Protein AF-A0A3C1KKR5-F1 (afdb_monomer)

Foldseek 3Di:
DVVCQFDLCNFDFCSPLVDPLNLCVVPDDDGQGDDQLQLLQFQDKDWDADPVRDIDIGGLRSVVSVVVSVVVVCVVCVADQEDEFEDFDSPLLQSLVVLLVVCVNHVNHQGEYEYWFQLLQDDFQPLVSCVRRVRVVPDDPQLPPVVDHSRHDGSLCSNVSSCSSHVSYQAEYEYQQQAPVSQVVCVVSVRRDRRNVSSVVSQVVSCVRNVRYAYAYFAAHHTTERRHPQQQPGDAPNRRNSVVVSQRRVVHRDHHGHHPDPVSRHD

Solvent-accessible surface area (backbone atoms only — not comparable to full-atom values): 14478 Å² total; per-residue (Å²): 119,80,67,69,80,58,41,62,88,79,37,28,25,62,48,29,81,85,46,90,80,35,78,44,72,91,54,90,83,85,84,82,69,87,86,32,92,30,46,52,40,3,66,25,72,45,80,44,69,47,96,88,66,52,73,49,74,48,61,13,40,16,34,60,57,50,49,54,51,49,54,50,46,53,71,74,50,80,79,52,67,67,46,79,35,66,20,50,38,57,36,22,53,38,26,41,41,54,37,24,58,47,40,69,70,40,76,86,31,48,38,33,34,42,25,15,36,52,63,42,62,73,63,77,33,57,25,67,57,38,60,64,20,29,33,72,81,71,56,56,76,68,48,48,77,84,66,68,45,50,75,61,44,30,66,66,46,33,48,52,36,14,43,74,58,24,73,79,53,43,44,34,42,33,34,33,32,40,21,48,62,57,34,50,50,31,40,74,75,72,54,67,54,77,29,39,72,37,23,53,50,44,50,53,55,48,33,75,77,38,76,74,48,36,40,36,37,32,44,15,44,59,76,44,41,58,60,30,61,54,23,74,73,37,65,41,90,90,44,40,45,42,59,54,52,38,36,49,76,71,70,48,89,74,74,71,39,64,45,64,59,76,78,51,16,64,82

InterPro domains:
  IPR004963 Pectinacetylesterase/NOTUM [PF03283] (11-107)
  IPR029058 Alpha/Beta hydrolase fold [SSF53474] (60-186)

Organism: NCBI:txid287487

Secondary structure (DSSP, 8-state):
-TTGGG-GGG--GGG-TT-TT-TTTTS--------SSSTTT--EEEEEE-TTS-EEEEEE-HHHHHHHHHHHHHHH-SS-SEEEEEEETHHHHHHHHHHHHHHHH-TTSEEEEEEES-TT--SS--HHHHHHHTGGGG--GGGGTT---TTT--TTHHHHHHHHH-TT-EEEEEEETT-HHHHHHHHHTT----HHHHHHHHHHHHHHHSTT-EEEEESSS---STTSTHHHH-EETTEEHHHHHHHHHTT-----EE-SSHHHHT-

Radius of gyration: 18.03 Å; Cα contacts (8 Å, |Δi|>4): 502; chains: 1; bounding box: 51×38×43 Å

pLDDT: mean 94.87, std 8.3, range [37.59, 98.69]

Structure (mmCIF, N/CA/C/O backbone):
data_AF-A0A3C1KKR5-F1
#
_entry.id   AF-A0A3C1KKR5-F1
#
loop_
_atom_site.group_PDB
_atom_site.id
_atom_site.type_symbol
_atom_site.label_atom_id
_atom_site.label_alt_id
_atom_site.label_comp_id
_atom_site.label_asym_id
_atom_site.label_entity_id
_atom_site.label_seq_id
_atom_site.pdbx_PDB_ins_code
_atom_site.Cartn_x
_atom_site.Cartn_y
_atom_site.Cartn_z
_atom_site.occupancy
_atom_site.B_iso_or_equiv
_atom_site.auth_seq_id
_atom_site.auth_comp_id
_atom_site.auth_asym_id
_atom_site.auth_atom_id
_atom_site.pdbx_PDB_model_num
ATOM 1 N N . ASN A 1 1 ? 16.158 -20.669 2.302 1.00 38.19 1 ASN A N 1
ATOM 2 C CA . ASN A 1 1 ? 14.817 -21.293 2.328 1.00 38.19 1 ASN A CA 1
ATOM 3 C C . ASN A 1 1 ? 13.773 -20.299 1.855 1.00 38.19 1 ASN A C 1
ATOM 5 O O . ASN A 1 1 ? 13.294 -19.516 2.660 1.00 38.19 1 ASN A O 1
ATOM 9 N N . ALA A 1 2 ? 13.452 -20.302 0.558 1.00 37.59 2 ALA A N 1
ATOM 10 C CA . ALA A 1 2 ? 12.413 -19.438 -0.016 1.00 37.59 2 ALA A CA 1
ATOM 11 C C . ALA A 1 2 ? 10.992 -19.793 0.482 1.00 37.59 2 ALA A C 1
ATOM 13 O O . ALA A 1 2 ? 10.100 -18.956 0.428 1.00 37.59 2 ALA A O 1
ATOM 14 N N . GLU A 1 3 ? 10.803 -21.002 1.028 1.00 41.88 3 GLU A N 1
ATOM 15 C CA . GLU A 1 3 ? 9.527 -21.468 1.590 1.00 41.88 3 GLU A CA 1
ATOM 16 C C . GLU A 1 3 ? 9.148 -20.784 2.915 1.00 41.88 3 GLU A C 1
ATOM 18 O O . GLU A 1 3 ? 7.974 -20.527 3.152 1.00 41.88 3 GLU A O 1
ATOM 23 N N . ALA A 1 4 ? 10.121 -20.412 3.758 1.00 48.38 4 ALA A N 1
ATOM 24 C CA . ALA A 1 4 ? 9.833 -19.767 5.046 1.00 48.38 4 ALA A CA 1
ATOM 25 C C . ALA A 1 4 ? 9.305 -18.330 4.884 1.00 48.38 4 ALA A C 1
ATOM 27 O O . ALA A 1 4 ? 8.587 -17.827 5.740 1.00 48.38 4 ALA A O 1
ATOM 28 N N . GLY A 1 5 ? 9.654 -17.671 3.775 1.00 59.62 5 GLY A N 1
ATOM 29 C CA . GLY A 1 5 ? 9.288 -16.283 3.514 1.00 59.62 5 GLY A CA 1
ATOM 30 C C . GLY A 1 5 ? 7.867 -16.081 2.995 1.00 59.62 5 GLY A C 1
ATOM 31 O O . GLY A 1 5 ? 7.486 -14.927 2.871 1.00 59.62 5 GLY A O 1
ATOM 32 N N . ASN A 1 6 ? 7.108 -17.145 2.700 1.00 74.50 6 ASN A N 1
ATOM 33 C CA . ASN A 1 6 ? 5.794 -17.085 2.036 1.00 74.50 6 ASN A CA 1
ATOM 34 C C . ASN A 1 6 ? 4.713 -17.959 2.710 1.00 74.50 6 ASN A C 1
ATOM 36 O O . ASN A 1 6 ? 3.656 -18.179 2.122 1.00 74.50 6 ASN A O 1
ATOM 40 N N . ASP A 1 7 ? 4.964 -18.468 3.919 1.00 86.75 7 ASP A N 1
ATOM 41 C CA . ASP A 1 7 ? 3.985 -19.239 4.691 1.00 86.75 7 ASP A CA 1
ATOM 42 C C . ASP A 1 7 ? 3.489 -18.412 5.889 1.00 86.75 7 ASP A C 1
ATOM 44 O O . ASP A 1 7 ? 4.260 -18.209 6.835 1.00 86.75 7 ASP A O 1
ATOM 48 N N . PRO A 1 8 ? 2.222 -17.951 5.890 1.00 90.00 8 PRO A N 1
ATOM 49 C CA . PRO A 1 8 ? 1.707 -17.073 6.937 1.00 90.00 8 PRO A CA 1
ATOM 50 C C . PRO A 1 8 ? 1.664 -17.732 8.318 1.00 90.00 8 PRO A C 1
ATOM 52 O O . PRO A 1 8 ? 1.628 -17.034 9.325 1.00 90.00 8 PRO A O 1
ATOM 55 N N . ARG A 1 9 ? 1.738 -19.068 8.403 1.00 90.44 9 ARG A N 1
ATOM 56 C CA . ARG A 1 9 ? 1.752 -19.802 9.683 1.00 90.44 9 ARG A CA 1
ATOM 57 C C . ARG A 1 9 ? 3.024 -19.579 10.500 1.00 90.44 9 ARG A C 1
ATOM 59 O O . ARG A 1 9 ? 3.057 -19.940 11.672 1.00 90.44 9 ARG A O 1
ATOM 66 N N . HIS A 1 10 ? 4.070 -19.029 9.885 1.00 90.00 10 HIS A N 1
ATOM 67 C CA . HIS A 1 10 ? 5.326 -18.689 10.552 1.00 90.00 10 HIS A CA 1
ATOM 68 C C . HIS A 1 10 ? 5.456 -17.189 10.857 1.00 90.00 10 HIS A C 1
ATOM 70 O O . HIS A 1 10 ? 6.516 -16.758 11.310 1.00 90.00 10 HIS A O 1
ATOM 76 N N . TYR A 1 11 ? 4.425 -16.389 10.576 1.00 92.62 11 TYR A N 1
ATOM 77 C CA . TYR A 1 11 ? 4.418 -14.957 10.863 1.00 92.62 11 TYR A CA 1
ATOM 78 C C . TYR A 1 11 ? 3.813 -14.645 12.236 1.00 92.62 11 TYR A C 1
ATOM 80 O O . TYR A 1 11 ? 3.174 -15.486 12.865 1.00 92.62 11 TYR A O 1
ATOM 88 N N . ASP A 1 12 ? 4.021 -13.406 12.677 1.00 95.25 12 ASP A N 1
ATOM 89 C CA . ASP A 1 12 ? 3.415 -12.826 13.877 1.00 95.25 12 ASP A CA 1
ATOM 90 C C . ASP A 1 12 ? 2.345 -11.792 13.450 1.00 95.25 12 ASP A C 1
ATOM 92 O O . ASP A 1 12 ? 1.804 -11.859 12.339 1.00 95.25 12 ASP A O 1
ATOM 96 N N . GLY A 1 13 ? 2.023 -10.823 14.306 1.00 96.38 13 GLY A N 1
ATOM 97 C CA . GLY A 1 13 ? 1.055 -9.771 14.020 1.00 96.38 13 GLY A CA 1
ATOM 98 C C . GLY A 1 13 ? -0.322 -10.369 13.743 1.00 96.38 13 GLY A C 1
ATOM 99 O O . GLY A 1 13 ? -0.791 -11.225 14.492 1.00 96.38 13 GLY A O 1
ATOM 100 N N . ALA A 1 14 ? -0.949 -9.967 12.642 1.00 96.69 14 ALA A N 1
ATOM 101 C CA . ALA A 1 14 ? -2.256 -10.442 12.191 1.00 96.69 14 ALA A CA 1
ATOM 102 C C . ALA A 1 14 ? -2.344 -11.974 12.025 1.00 96.69 14 ALA A C 1
ATOM 104 O O . ALA A 1 14 ? -3.435 -12.542 12.109 1.00 96.69 14 ALA A O 1
ATOM 105 N N . PHE A 1 15 ? -1.207 -12.657 11.854 1.00 96.38 15 PHE A N 1
ATOM 106 C CA . PHE A 1 15 ? -1.142 -14.113 11.707 1.00 96.38 15 PHE A CA 1
ATOM 107 C C . PHE A 1 15 ? -0.869 -14.860 13.025 1.00 96.38 15 PHE A C 1
ATOM 109 O O . PHE A 1 15 ? -0.946 -16.089 13.061 1.00 96.38 15 PHE A O 1
ATOM 116 N N . ALA A 1 16 ? -0.610 -14.150 14.131 1.00 96.31 16 ALA A N 1
ATOM 117 C CA . ALA A 1 16 ? -0.457 -14.746 15.457 1.00 96.31 16 ALA A CA 1
ATOM 118 C C . ALA A 1 16 ? -1.826 -15.136 16.042 1.00 96.31 16 ALA A C 1
ATOM 120 O O . ALA A 1 16 ? -2.422 -14.407 16.836 1.00 96.31 16 ALA A O 1
ATOM 121 N N . LEU A 1 17 ? -2.352 -16.296 15.637 1.00 95.00 17 LEU A N 1
ATOM 122 C CA . LEU A 1 17 ? -3.697 -16.767 16.019 1.00 95.00 17 LEU A CA 1
ATOM 123 C C . LEU A 1 17 ? -3.833 -17.182 17.497 1.00 95.00 17 LEU A C 1
ATOM 125 O O . LEU A 1 17 ? -4.923 -17.506 17.957 1.00 95.00 17 LEU A O 1
ATOM 129 N N . ASN A 1 18 ? -2.731 -17.205 18.246 1.00 95.62 18 ASN A N 1
ATOM 130 C CA . ASN A 1 18 ? -2.701 -17.483 19.682 1.00 95.62 18 ASN A CA 1
ATOM 131 C C . ASN A 1 18 ? -2.530 -16.216 20.540 1.00 95.62 18 ASN A C 1
ATOM 133 O O . ASN A 1 18 ? -2.517 -16.325 21.767 1.00 95.62 18 ASN A O 1
ATOM 137 N N . ASN A 1 19 ? -2.378 -15.039 19.925 1.00 97.44 19 ASN A N 1
ATOM 138 C CA . ASN A 1 19 ? -2.256 -13.778 20.643 1.00 97.44 19 ASN A CA 1
ATOM 139 C C . ASN A 1 19 ? -3.649 -13.142 20.822 1.00 97.44 19 ASN A C 1
ATOM 141 O O . ASN A 1 19 ? -4.248 -12.747 19.822 1.00 97.44 19 ASN A O 1
ATOM 145 N N . PRO A 1 20 ? -4.166 -12.991 22.058 1.00 97.44 20 PRO A N 1
ATOM 146 C CA . PRO A 1 20 ? -5.494 -12.420 22.298 1.00 97.44 20 PRO A CA 1
ATOM 147 C C . PRO A 1 20 ? -5.619 -10.939 21.902 1.00 97.44 20 PRO A C 1
ATOM 149 O O . PRO A 1 20 ? -6.735 -10.442 21.790 1.00 97.44 20 PRO A O 1
ATOM 152 N N . GLU A 1 21 ? -4.509 -10.221 21.694 1.00 97.81 21 GLU A N 1
ATOM 153 C CA . GLU A 1 21 ? -4.545 -8.840 21.197 1.00 97.81 21 GLU A CA 1
ATOM 154 C C . GLU A 1 21 ? -4.732 -8.749 19.675 1.00 97.81 21 GLU A C 1
ATOM 156 O O . GLU A 1 21 ? -5.018 -7.659 19.172 1.00 97.81 21 GLU A O 1
ATOM 161 N N . ASN A 1 22 ? -4.586 -9.859 18.940 1.00 98.19 22 ASN A N 1
ATOM 162 C CA . ASN A 1 22 ? -4.730 -9.893 17.488 1.00 98.19 22 ASN A CA 1
ATOM 163 C C . ASN A 1 22 ? -6.146 -9.441 17.078 1.00 98.19 22 ASN A C 1
ATOM 165 O O . ASN A 1 22 ? -7.123 -10.110 17.415 1.00 98.19 22 ASN A O 1
ATOM 169 N N . PRO A 1 23 ? -6.298 -8.329 16.334 1.00 97.75 23 PRO A N 1
ATOM 170 C CA . PRO A 1 23 ? -7.619 -7.829 15.968 1.00 97.75 23 PRO A CA 1
ATOM 171 C C . PRO A 1 23 ? -8.300 -8.685 14.880 1.00 97.75 23 PRO A C 1
ATOM 173 O O . PRO A 1 23 ? -9.478 -8.487 14.600 1.00 97.75 23 PRO A O 1
ATOM 176 N N . PHE A 1 24 ? -7.593 -9.664 14.301 1.00 97.56 24 PHE A N 1
ATOM 177 C CA . PHE A 1 24 ? -8.071 -10.521 13.214 1.00 97.56 24 PHE A CA 1
ATOM 178 C C . PHE A 1 24 ? -8.470 -11.944 13.646 1.00 97.56 24 PHE A C 1
ATOM 180 O O . PHE A 1 24 ? -8.670 -12.793 12.779 1.00 97.56 24 PHE A O 1
ATOM 187 N N . LEU A 1 25 ? -8.577 -12.244 14.950 1.00 96.88 25 LEU A N 1
ATOM 188 C CA . LEU A 1 25 ? -8.855 -13.615 15.428 1.00 96.88 25 LEU A CA 1
ATOM 189 C C . LEU A 1 25 ? -10.158 -14.205 14.880 1.00 96.88 25 LEU A C 1
ATOM 191 O O . LEU A 1 25 ? -10.198 -15.390 14.559 1.00 96.88 25 LEU A O 1
ATOM 195 N N . ASP A 1 26 ? -11.188 -13.372 14.735 1.00 95.50 26 ASP A N 1
ATOM 196 C CA . ASP A 1 26 ? -12.504 -13.787 14.239 1.00 95.50 26 ASP A CA 1
ATOM 197 C C . ASP A 1 26 ? -12.662 -13.594 12.717 1.00 95.50 26 ASP A C 1
ATOM 199 O O . ASP A 1 26 ? -13.744 -13.794 12.163 1.00 95.50 26 ASP A O 1
ATOM 203 N N . TRP A 1 27 ? -11.589 -13.213 12.014 1.00 96.81 27 TRP A N 1
ATOM 204 C CA . TRP A 1 27 ? -11.604 -12.976 10.572 1.00 96.81 27 TRP A CA 1
ATOM 205 C C . TRP A 1 27 ? -11.157 -14.209 9.787 1.00 96.81 27 TRP A C 1
ATOM 207 O O . TRP A 1 27 ? -10.216 -14.914 10.151 1.00 96.81 27 TRP A O 1
ATOM 217 N N . SER A 1 28 ? -11.778 -14.422 8.626 1.00 96.62 28 SER A N 1
ATOM 218 C CA . SER A 1 28 ? -11.223 -15.320 7.609 1.00 96.62 28 SER A CA 1
ATOM 219 C C . SER A 1 28 ? -10.073 -14.629 6.877 1.00 96.62 28 SER A C 1
ATOM 221 O O . SER A 1 28 ? -10.219 -13.493 6.434 1.00 96.62 28 SER A O 1
ATOM 223 N N . GLN A 1 29 ? -8.937 -15.314 6.724 1.00 95.50 29 GLN A N 1
ATOM 224 C CA . GLN A 1 29 ? -7.728 -14.737 6.130 1.00 95.50 29 GLN A CA 1
ATOM 225 C C . GLN A 1 29 ? -7.363 -15.447 4.821 1.00 95.50 29 GLN A C 1
ATOM 227 O O . GLN A 1 29 ? -7.199 -16.667 4.788 1.00 95.50 29 GLN A O 1
ATOM 232 N N . ILE A 1 30 ? -7.195 -14.672 3.748 1.00 95.75 30 ILE A N 1
ATOM 233 C CA . ILE A 1 30 ? -6.614 -15.126 2.479 1.00 95.75 30 ILE A CA 1
ATOM 234 C C . ILE A 1 30 ? -5.261 -14.437 2.329 1.00 95.75 30 ILE A C 1
ATOM 236 O O . ILE A 1 30 ? -5.182 -13.212 2.301 1.00 95.75 30 ILE A O 1
ATOM 240 N N . PHE A 1 31 ? -4.196 -15.229 2.230 1.00 94.69 31 PHE A N 1
ATOM 241 C CA . PHE A 1 31 ? -2.836 -14.728 2.060 1.00 94.69 31 PHE A CA 1
ATOM 242 C C . PHE A 1 31 ? -2.344 -14.993 0.637 1.00 94.69 31 PHE A C 1
ATOM 244 O O . PHE A 1 31 ? -2.356 -16.134 0.175 1.00 94.69 31 PHE A O 1
ATOM 251 N N . VAL A 1 32 ? -1.878 -13.945 -0.045 1.00 94.56 32 VAL A N 1
ATOM 252 C CA . VAL A 1 32 ? -1.303 -14.041 -1.393 1.00 94.56 32 VAL A CA 1
ATOM 253 C C . VAL A 1 32 ? 0.211 -13.904 -1.294 1.00 94.56 32 VAL A C 1
ATOM 255 O O . VAL A 1 32 ? 0.736 -12.816 -1.072 1.00 94.56 32 VAL A O 1
ATOM 258 N N . SER A 1 33 ? 0.926 -15.017 -1.463 1.00 91.94 33 SER A N 1
ATOM 259 C CA . SER A 1 33 ? 2.392 -15.027 -1.462 1.00 91.94 33 SER A CA 1
ATOM 260 C C . SER A 1 33 ? 2.970 -14.212 -2.619 1.00 91.94 33 SER A C 1
ATOM 262 O O . SER A 1 33 ? 2.404 -14.200 -3.717 1.00 91.94 33 SER A O 1
ATOM 264 N N . TYR A 1 34 ? 4.146 -13.619 -2.415 1.00 92.38 34 TYR A N 1
ATOM 265 C CA . TYR A 1 34 ? 4.819 -12.821 -3.436 1.00 92.38 34 TYR A CA 1
ATOM 266 C C . TYR A 1 34 ? 6.086 -13.514 -3.941 1.00 92.38 34 TYR A C 1
ATOM 268 O O . TYR A 1 34 ? 7.037 -13.758 -3.198 1.00 92.38 34 TYR A O 1
ATOM 276 N N . CYS A 1 35 ? 6.096 -13.847 -5.230 1.00 91.00 35 CYS A N 1
ATOM 277 C CA . CYS A 1 35 ? 7.206 -14.551 -5.880 1.00 91.00 35 CYS A CA 1
ATOM 278 C C . CYS A 1 35 ? 7.531 -14.027 -7.287 1.00 91.00 35 CYS A C 1
ATOM 280 O O . CYS A 1 35 ? 8.386 -14.585 -7.970 1.00 91.00 35 CYS A O 1
ATOM 282 N N . THR A 1 36 ? 6.854 -12.964 -7.723 1.00 95.00 36 THR A N 1
ATOM 283 C CA . THR A 1 36 ? 6.842 -12.511 -9.120 1.00 95.00 36 THR A CA 1
ATOM 284 C C . THR A 1 36 ? 7.678 -11.259 -9.363 1.00 95.00 36 THR A C 1
ATOM 286 O O . THR A 1 36 ? 7.968 -10.947 -10.511 1.00 95.00 36 THR A O 1
ATOM 289 N N . GLY A 1 37 ? 8.116 -10.548 -8.317 1.00 94.75 37 GLY A N 1
ATOM 290 C CA . GLY A 1 37 ? 9.027 -9.402 -8.457 1.00 94.75 37 GLY A CA 1
ATOM 291 C C . GLY A 1 37 ? 8.444 -8.213 -9.235 1.00 94.75 37 GLY A C 1
ATOM 292 O O . GLY A 1 37 ? 9.201 -7.461 -9.835 1.00 94.75 37 GLY A O 1
ATOM 293 N N . ASP A 1 38 ? 7.118 -8.088 -9.274 1.00 96.94 38 ASP A N 1
ATOM 294 C CA . ASP A 1 38 ? 6.337 -7.152 -10.093 1.00 96.94 38 ASP A CA 1
ATOM 295 C C . ASP A 1 38 ? 5.198 -6.460 -9.323 1.00 96.94 38 ASP A C 1
ATOM 297 O O . ASP A 1 38 ? 4.169 -6.096 -9.897 1.00 96.94 38 ASP A O 1
ATOM 301 N N . VAL A 1 39 ? 5.352 -6.371 -8.000 1.00 96.56 39 VAL A N 1
ATOM 302 C CA . VAL A 1 39 ? 4.413 -5.769 -7.043 1.00 96.56 39 VAL A CA 1
ATOM 303 C C . VAL A 1 39 ? 2.977 -6.289 -7.179 1.00 96.56 39 VAL A C 1
ATOM 305 O O . VAL A 1 39 ? 2.027 -5.564 -6.913 1.00 96.56 39 VAL A O 1
ATOM 308 N N . HIS A 1 40 ? 2.810 -7.557 -7.574 1.00 97.31 40 HIS A N 1
ATOM 309 C CA . HIS A 1 40 ? 1.521 -8.219 -7.816 1.00 97.31 40 HIS A CA 1
ATOM 310 C C . HIS A 1 40 ? 0.736 -7.715 -9.039 1.00 97.31 40 HIS A C 1
ATOM 312 O O . HIS A 1 40 ? -0.406 -8.126 -9.229 1.00 97.31 40 HIS A O 1
ATOM 318 N N . MET A 1 41 ? 1.318 -6.866 -9.890 1.00 96.75 41 MET A N 1
ATOM 319 C CA . MET A 1 41 ? 0.615 -6.265 -11.035 1.00 96.75 41 MET A CA 1
ATOM 320 C C . MET A 1 41 ? 1.148 -6.715 -12.396 1.00 96.75 41 MET A C 1
ATOM 322 O O . MET A 1 41 ? 0.577 -6.365 -13.426 1.00 96.75 41 MET A O 1
ATOM 326 N N . GLY A 1 42 ? 2.247 -7.469 -12.428 1.00 97.69 42 GLY A N 1
ATOM 327 C CA . GLY A 1 42 ? 2.874 -7.865 -13.683 1.00 97.69 42 GLY A CA 1
ATOM 328 C C . GLY A 1 42 ? 2.061 -8.875 -14.490 1.00 97.69 42 GLY A C 1
ATOM 329 O O . GLY A 1 42 ? 1.327 -9.713 -13.951 1.00 97.69 42 GLY A O 1
ATOM 330 N N . THR A 1 43 ? 2.243 -8.799 -15.808 1.00 97.88 43 THR A N 1
ATOM 331 C CA . THR A 1 43 ? 1.720 -9.747 -16.808 1.00 97.88 43 THR A CA 1
ATOM 332 C C . THR A 1 43 ? 2.807 -10.305 -17.731 1.00 97.88 43 THR A C 1
ATOM 334 O O . THR A 1 43 ? 2.534 -11.125 -18.611 1.00 97.88 43 THR A O 1
ATOM 337 N N . ALA A 1 44 ? 4.043 -9.842 -17.561 1.00 97.50 44 ALA A N 1
ATOM 338 C CA . ALA A 1 44 ? 5.150 -10.118 -18.451 1.00 97.50 44 ALA A CA 1
ATOM 339 C C . ALA A 1 44 ? 5.963 -11.360 -18.062 1.00 97.50 44 ALA A C 1
ATOM 341 O O . ALA A 1 44 ? 5.996 -11.828 -16.930 1.00 97.50 44 ALA A O 1
ATOM 342 N N . GLU A 1 45 ? 6.736 -11.844 -19.023 1.00 97.06 45 GLU A N 1
ATOM 343 C CA . GLU A 1 45 ? 7.841 -12.763 -18.787 1.00 97.06 45 GLU A CA 1
ATOM 344 C C . GLU A 1 45 ? 9.117 -12.103 -19.315 1.00 97.06 45 GLU A C 1
ATOM 346 O O . GLU A 1 45 ? 9.094 -11.452 -20.372 1.00 97.06 45 GLU A O 1
ATOM 351 N N . ARG A 1 46 ? 10.206 -12.171 -18.543 1.00 96.62 46 ARG A N 1
ATOM 352 C CA . ARG A 1 46 ? 11.463 -11.481 -18.863 1.00 96.62 46 ARG A CA 1
ATOM 353 C C . ARG A 1 46 ? 12.658 -12.389 -18.619 1.00 96.62 46 ARG A C 1
ATOM 355 O O . ARG A 1 4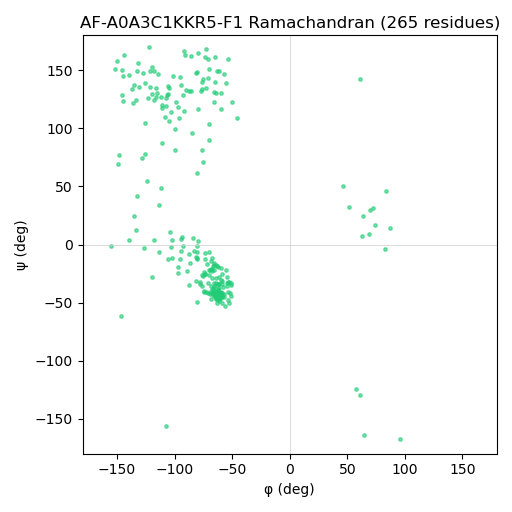6 ? 12.752 -13.032 -17.576 1.00 96.62 46 ARG A O 1
ATOM 362 N N . GLU A 1 47 ? 13.566 -12.415 -19.589 1.00 97.12 47 GLU A N 1
ATOM 363 C CA . GLU A 1 47 ? 14.862 -13.080 -19.478 1.00 97.12 47 GLU A CA 1
ATOM 364 C C . GLU A 1 47 ? 15.882 -12.109 -18.873 1.00 97.12 47 GLU A C 1
ATOM 366 O O . GLU A 1 47 ? 16.015 -10.965 -19.305 1.00 97.12 47 GLU A O 1
ATOM 371 N N . TYR A 1 48 ? 16.610 -12.589 -17.875 1.00 94.88 48 TYR A N 1
ATOM 372 C CA . TYR A 1 48 ? 17.663 -11.891 -17.160 1.00 94.88 48 TYR A CA 1
ATOM 373 C C . TYR A 1 48 ? 18.978 -12.627 -17.356 1.00 94.88 48 TYR A C 1
ATOM 375 O O . TYR A 1 48 ? 19.012 -13.850 -17.492 1.00 94.88 48 TYR A O 1
ATOM 383 N N . THR A 1 49 ? 20.075 -11.878 -17.338 1.00 96.88 49 THR A N 1
ATOM 384 C CA . THR A 1 49 ? 21.428 -12.433 -17.413 1.00 96.88 49 THR A CA 1
ATOM 385 C C . THR A 1 49 ? 22.119 -12.213 -16.072 1.00 96.88 49 THR A C 1
ATOM 387 O O . THR A 1 49 ? 22.129 -11.095 -15.560 1.00 96.88 49 THR A O 1
ATOM 390 N N . ARG A 1 50 ? 22.654 -13.283 -15.480 1.00 94.69 50 ARG A N 1
ATOM 391 C CA . ARG A 1 50 ? 23.481 -13.224 -14.268 1.00 94.69 50 ARG A CA 1
ATOM 392 C C . ARG A 1 50 ? 24.861 -12.650 -14.590 1.00 94.69 50 ARG A C 1
ATOM 394 O O . ARG A 1 50 ? 25.260 -12.586 -15.749 1.00 94.69 50 ARG A O 1
ATOM 401 N N . GLU A 1 51 ? 25.623 -12.309 -13.556 1.00 95.19 51 GLU A N 1
ATOM 402 C CA . GLU A 1 51 ? 27.005 -11.827 -13.708 1.00 95.19 51 GLU A CA 1
ATOM 403 C C . GLU A 1 51 ? 27.922 -12.833 -14.426 1.00 95.19 51 GLU A C 1
ATOM 405 O O . GLU A 1 51 ? 28.815 -12.432 -15.166 1.00 95.19 51 GLU A O 1
ATOM 410 N N . ASP A 1 52 ? 27.672 -14.137 -14.271 1.00 96.06 52 ASP A N 1
ATOM 411 C CA . ASP A 1 52 ? 28.414 -15.210 -14.949 1.00 96.06 52 ASP A CA 1
ATOM 412 C C . ASP A 1 52 ? 27.980 -15.447 -16.413 1.00 96.06 52 ASP A C 1
ATOM 414 O O . ASP A 1 52 ? 28.479 -16.359 -17.075 1.00 96.06 52 ASP A O 1
ATOM 418 N N . GLY A 1 53 ? 27.049 -14.637 -16.930 1.00 96.50 53 GLY A N 1
ATOM 419 C CA . GLY A 1 53 ? 26.520 -14.725 -18.291 1.00 96.50 53 GLY A CA 1
ATOM 420 C C . GLY A 1 53 ? 25.408 -15.758 -18.484 1.00 96.50 53 GLY A C 1
ATOM 421 O O . GLY A 1 53 ? 24.835 -15.835 -19.576 1.00 96.50 53 GLY A O 1
ATOM 422 N N . THR A 1 54 ? 25.061 -16.543 -17.459 1.00 97.56 54 THR A N 1
ATOM 423 C CA . THR A 1 54 ? 23.937 -17.482 -17.550 1.00 97.56 54 THR A CA 1
ATOM 424 C C . THR A 1 54 ? 22.607 -16.739 -17.572 1.00 97.56 54 THR A C 1
ATOM 426 O O . THR A 1 54 ? 22.421 -15.718 -16.904 1.00 97.56 54 THR A O 1
ATOM 429 N N . ARG A 1 55 ? 21.660 -17.254 -18.359 1.00 97.81 55 ARG A N 1
ATOM 430 C CA . ARG A 1 55 ? 20.334 -16.654 -18.502 1.00 97.81 55 ARG A CA 1
ATOM 431 C C . ARG A 1 55 ? 19.299 -17.391 -17.675 1.00 97.81 55 ARG A C 1
ATOM 433 O O . ARG A 1 55 ? 19.360 -18.610 -17.528 1.00 97.81 55 ARG A O 1
ATOM 440 N N . PHE A 1 56 ? 18.348 -16.646 -17.138 1.00 96.38 56 PHE A N 1
ATOM 441 C CA . PHE A 1 56 ? 17.201 -17.186 -16.426 1.00 96.38 56 PHE A CA 1
ATOM 442 C C . PHE A 1 56 ? 15.977 -16.317 -16.681 1.00 96.38 56 PHE A C 1
ATOM 444 O O . PHE A 1 56 ? 16.089 -15.111 -16.875 1.00 96.38 56 PHE A O 1
ATOM 451 N N . THR A 1 57 ? 14.803 -16.927 -16.651 1.00 96.69 57 THR A N 1
ATOM 452 C CA . THR A 1 57 ? 13.544 -16.226 -16.890 1.00 96.69 57 THR A CA 1
ATOM 453 C C . THR A 1 57 ? 12.805 -16.025 -15.579 1.00 96.69 57 THR A C 1
ATOM 455 O O . THR A 1 57 ? 12.689 -16.960 -14.785 1.00 96.69 57 THR A O 1
ATOM 458 N N . ILE A 1 58 ? 12.281 -14.820 -15.359 1.00 95.75 58 ILE A N 1
ATOM 459 C CA . ILE A 1 58 ? 11.310 -14.548 -14.297 1.00 95.75 58 ILE A CA 1
ATOM 460 C C . ILE A 1 58 ? 9.939 -14.347 -14.943 1.00 95.75 58 ILE A C 1
ATOM 462 O O . ILE A 1 58 ? 9.773 -13.546 -15.868 1.00 95.75 58 ILE A O 1
ATOM 466 N N . ALA A 1 59 ? 8.951 -15.075 -14.428 1.00 97.12 59 ALA A N 1
ATOM 467 C CA . ALA A 1 59 ? 7.548 -14.875 -14.751 1.00 97.12 59 ALA A CA 1
ATOM 468 C C . ALA A 1 59 ? 6.971 -13.775 -13.844 1.00 97.12 59 ALA A C 1
ATOM 470 O O . ALA A 1 59 ? 6.546 -14.043 -12.720 1.00 97.12 59 ALA A O 1
ATOM 471 N N . HIS A 1 60 ? 6.945 -12.540 -14.343 1.00 97.62 60 HIS A N 1
ATOM 472 C CA . HIS A 1 60 ? 6.244 -11.413 -13.724 1.00 97.62 60 HIS A CA 1
ATOM 473 C C . HIS A 1 60 ? 4.736 -11.564 -13.961 1.00 97.62 60 HIS A C 1
ATOM 475 O O . HIS A 1 60 ? 4.151 -10.883 -14.798 1.00 97.62 60 HIS A O 1
ATOM 481 N N . ARG A 1 61 ? 4.120 -12.536 -13.279 1.00 96.69 61 ARG A N 1
ATOM 482 C CA . ARG A 1 61 ? 2.696 -12.892 -13.414 1.00 96.69 61 ARG A CA 1
ATOM 483 C C . ARG A 1 61 ? 1.895 -12.595 -12.149 1.00 96.69 61 ARG A C 1
ATOM 485 O O . ARG A 1 61 ? 0.958 -13.321 -11.814 1.00 96.69 61 ARG A O 1
ATOM 492 N N . GLY A 1 62 ? 2.268 -11.535 -11.440 1.00 97.38 62 GLY A N 1
ATOM 493 C CA . GLY A 1 62 ? 1.616 -11.095 -10.216 1.00 97.38 62 GLY A CA 1
ATOM 494 C C . GLY A 1 62 ? 0.115 -10.901 -10.397 1.00 97.38 62 GLY A C 1
ATOM 495 O O . GLY A 1 62 ? -0.654 -11.364 -9.559 1.00 97.38 62 GLY A O 1
ATOM 496 N N . TRP A 1 63 ? -0.312 -10.335 -11.532 1.00 97.19 63 TRP A N 1
ATOM 497 C CA . TRP A 1 63 ? -1.732 -10.128 -11.809 1.00 97.19 63 TRP A CA 1
ATOM 498 C C . TRP A 1 63 ? -2.516 -11.440 -11.880 1.00 97.19 63 TRP A C 1
ATOM 500 O O . TRP A 1 63 ? -3.611 -11.536 -11.331 1.00 97.19 63 TRP A O 1
ATOM 510 N N . ALA A 1 64 ? -1.955 -12.470 -12.521 1.00 96.69 64 ALA A N 1
ATOM 511 C CA . ALA A 1 64 ? -2.598 -13.779 -12.618 1.00 96.69 64 ALA A CA 1
ATOM 512 C C . ALA A 1 64 ? -2.715 -14.446 -11.238 1.00 96.69 64 ALA A C 1
ATOM 514 O O . ALA A 1 64 ? -3.771 -14.981 -10.904 1.00 96.69 64 ALA A O 1
ATOM 515 N N . ASN A 1 65 ? -1.665 -14.354 -10.414 1.00 96.50 65 ASN A N 1
ATOM 516 C CA . ASN A 1 65 ? -1.675 -14.887 -9.049 1.00 96.50 65 ASN A CA 1
ATOM 517 C C . ASN A 1 65 ? -2.728 -14.184 -8.177 1.00 96.50 65 ASN A C 1
ATOM 519 O O . ASN A 1 65 ? -3.508 -14.847 -7.494 1.00 96.50 65 ASN A O 1
ATOM 523 N N . SER A 1 66 ? -2.782 -12.851 -8.227 1.00 96.75 66 SER A N 1
ATOM 524 C CA . SER A 1 66 ? -3.773 -12.067 -7.484 1.00 96.75 66 SER A CA 1
ATOM 525 C C . SER A 1 66 ? -5.193 -12.310 -7.992 1.00 96.75 66 SER A C 1
ATOM 527 O O . SER A 1 66 ? -6.108 -12.435 -7.186 1.00 96.75 66 SER A O 1
ATOM 529 N N . SER A 1 67 ? -5.386 -12.450 -9.306 1.00 96.38 67 SER A N 1
ATOM 530 C CA . SER A 1 67 ? -6.699 -12.757 -9.893 1.00 96.38 67 SER A CA 1
ATOM 531 C C . SER A 1 67 ? -7.225 -14.115 -9.425 1.00 96.38 67 SER A C 1
ATOM 533 O O . SER A 1 67 ? -8.380 -14.206 -9.029 1.00 96.38 67 SER A O 1
ATOM 535 N N . ALA A 1 68 ? -6.375 -15.145 -9.362 1.00 97.31 68 ALA A N 1
ATOM 536 C CA . ALA A 1 68 ? -6.768 -16.449 -8.825 1.00 97.31 68 ALA A CA 1
ATOM 537 C C . ALA A 1 68 ? -7.178 -16.373 -7.340 1.00 97.31 68 ALA A C 1
ATOM 539 O O . ALA A 1 68 ? -8.138 -17.018 -6.919 1.00 97.31 68 ALA A O 1
ATOM 540 N N . ALA A 1 69 ? -6.487 -15.553 -6.540 1.00 97.38 69 ALA A N 1
ATOM 541 C CA . ALA A 1 69 ? -6.869 -15.316 -5.149 1.00 97.38 69 ALA A CA 1
ATOM 542 C C . ALA A 1 69 ? -8.205 -14.561 -5.029 1.00 97.38 69 ALA A C 1
ATOM 544 O O . ALA A 1 69 ? -9.011 -14.887 -4.158 1.00 97.38 69 ALA A O 1
ATOM 545 N N . LEU A 1 70 ? -8.466 -13.594 -5.916 1.00 98.00 70 LEU A N 1
ATOM 546 C CA . LEU A 1 70 ? -9.755 -12.903 -5.994 1.00 98.00 70 LEU A CA 1
ATOM 547 C C . LEU A 1 70 ? -10.886 -13.854 -6.401 1.00 98.00 70 LEU A C 1
ATOM 549 O O . LEU A 1 70 ? -11.941 -13.834 -5.781 1.00 98.00 70 LEU A O 1
ATOM 553 N N . GLU A 1 71 ? -10.669 -14.733 -7.379 1.00 98.12 71 GLU A N 1
ATOM 554 C CA . GLU A 1 71 ? -11.647 -15.762 -7.761 1.00 98.12 71 GLU A CA 1
ATOM 555 C C . GLU A 1 71 ? -11.977 -16.696 -6.585 1.00 98.12 71 GLU A C 1
ATOM 557 O O . GLU A 1 71 ? -13.145 -17.016 -6.337 1.00 98.12 71 GLU A O 1
ATOM 562 N N . TYR A 1 72 ? -10.964 -17.092 -5.809 1.00 98.25 72 TYR A N 1
ATOM 563 C CA . TYR A 1 72 ? -11.169 -17.866 -4.587 1.00 98.25 72 TYR A CA 1
ATOM 564 C C . TYR A 1 72 ? -11.950 -17.079 -3.523 1.00 98.25 72 TYR A C 1
ATOM 566 O O . TYR A 1 72 ? -12.889 -17.619 -2.938 1.00 98.25 72 TYR A O 1
ATOM 574 N N . LEU A 1 73 ? -11.613 -15.803 -3.299 1.00 98.38 73 LEU A N 1
ATOM 575 C CA . LEU A 1 73 ? -12.349 -14.909 -2.397 1.00 98.38 73 LEU A CA 1
ATOM 576 C C . LEU A 1 73 ? -13.829 -14.819 -2.797 1.00 98.38 73 LEU A C 1
ATOM 578 O O . LEU A 1 73 ? -14.695 -15.071 -1.963 1.00 98.38 73 LEU A O 1
ATOM 582 N N . PHE A 1 74 ? -14.108 -14.505 -4.064 1.00 98.38 74 PHE A N 1
ATOM 583 C CA . PHE A 1 74 ? -15.458 -14.295 -4.599 1.00 98.38 74 PHE A CA 1
ATOM 584 C C . PHE A 1 74 ? -16.319 -15.558 -4.568 1.00 98.38 74 PHE A C 1
ATOM 586 O O . PHE A 1 74 ? -17.518 -15.493 -4.308 1.00 98.38 74 PHE A O 1
ATOM 593 N N . SER A 1 75 ? -15.715 -16.725 -4.788 1.00 98.06 75 SER A N 1
ATOM 594 C CA . SER A 1 75 ? -16.431 -18.003 -4.700 1.00 98.06 75 SER A CA 1
ATOM 595 C C . SER A 1 75 ? -16.653 -18.478 -3.262 1.00 98.06 75 SER A C 1
ATOM 597 O O . SER A 1 75 ? -17.682 -19.090 -2.978 1.00 98.06 75 SER A O 1
ATOM 599 N N . SER A 1 76 ? -15.717 -18.197 -2.352 1.00 98.19 76 SER A N 1
ATOM 600 C CA . SER A 1 76 ? -15.785 -18.663 -0.960 1.00 98.19 76 SER A CA 1
ATOM 601 C C . SER A 1 76 ? -16.678 -17.788 -0.081 1.00 98.19 76 SER A C 1
ATOM 603 O O . SER A 1 76 ? -17.305 -18.294 0.849 1.00 98.19 76 SER A O 1
ATOM 605 N N . PHE A 1 77 ? -16.752 -16.488 -0.372 1.00 98.00 77 PHE A N 1
ATOM 606 C CA . PHE A 1 77 ? -17.466 -15.501 0.439 1.00 98.00 77 PHE A CA 1
ATOM 607 C C . PHE A 1 77 ? -18.425 -14.687 -0.436 1.00 98.00 77 PHE A C 1
ATOM 609 O O . PHE A 1 77 ? -18.155 -13.533 -0.709 1.00 98.00 77 PHE A O 1
ATOM 616 N N . PRO A 1 78 ? -19.564 -15.233 -0.885 1.00 96.69 78 PRO A N 1
ATOM 617 C CA . PRO A 1 78 ? -20.398 -14.576 -1.898 1.00 96.69 78 PRO A CA 1
ATOM 618 C C . PRO A 1 78 ? -21.050 -13.253 -1.453 1.00 96.69 78 PRO A C 1
ATOM 620 O O . PRO A 1 78 ? -21.447 -12.459 -2.301 1.00 96.69 78 PRO A O 1
ATOM 623 N N . ALA A 1 79 ? -21.198 -13.020 -0.146 1.00 97.44 79 ALA A N 1
ATOM 624 C CA . ALA A 1 79 ? -21.808 -11.809 0.409 1.00 97.44 79 ALA A CA 1
ATOM 625 C C . ALA A 1 79 ? -21.196 -11.465 1.783 1.00 97.44 79 ALA A C 1
ATOM 627 O O . ALA A 1 79 ? -21.847 -11.662 2.810 1.00 97.44 79 ALA A O 1
ATOM 628 N N . PRO A 1 80 ? -19.924 -11.031 1.836 1.00 97.81 80 PRO A N 1
ATOM 629 C CA . PRO A 1 80 ? -19.298 -10.616 3.080 1.00 97.81 80 PRO A CA 1
ATOM 630 C C . PRO A 1 80 ? -19.820 -9.232 3.479 1.00 97.81 80 PRO A C 1
ATOM 632 O O . PRO A 1 80 ? -20.008 -8.368 2.628 1.00 97.81 80 PRO A O 1
ATOM 635 N N . GLU A 1 81 ? -20.020 -8.996 4.774 1.00 97.19 81 GLU A N 1
ATOM 636 C CA . GLU A 1 81 ? -20.395 -7.662 5.271 1.00 97.19 81 GLU A CA 1
ATOM 637 C C . GLU A 1 81 ? -19.187 -6.714 5.297 1.00 97.19 81 GLU A C 1
ATOM 639 O O . GLU A 1 81 ? -19.306 -5.529 4.985 1.00 97.19 81 GLU A O 1
ATOM 644 N N . HIS A 1 82 ? -18.004 -7.251 5.610 1.00 97.56 82 HIS A N 1
ATOM 645 C CA . HIS A 1 82 ? -16.760 -6.500 5.736 1.00 97.56 82 HIS A CA 1
ATOM 646 C C . HIS A 1 82 ? -15.615 -7.225 5.030 1.00 97.56 82 HIS A C 1
ATOM 648 O O . HIS A 1 82 ? -15.449 -8.438 5.177 1.00 97.56 82 HIS A O 1
ATOM 654 N N . VAL A 1 83 ? -14.787 -6.477 4.300 1.00 98.50 83 VAL A N 1
ATOM 655 C CA . VAL A 1 83 ? -13.544 -6.989 3.713 1.00 98.50 83 VAL A CA 1
ATOM 656 C C . VAL A 1 83 ? -12.415 -6.008 3.995 1.00 98.50 83 VAL A C 1
ATOM 658 O O . VAL A 1 83 ? -12.485 -4.835 3.627 1.00 98.50 83 VAL A O 1
ATOM 661 N N . VAL A 1 84 ? -11.350 -6.508 4.619 1.00 98.50 84 VAL A N 1
ATOM 662 C CA . VAL A 1 84 ? -10.101 -5.766 4.793 1.00 98.50 84 VAL A CA 1
ATOM 663 C C . VAL A 1 84 ? -9.119 -6.216 3.722 1.00 98.50 84 VAL A C 1
ATOM 665 O O . VAL A 1 84 ? -8.782 -7.395 3.628 1.00 98.50 84 VAL A O 1
ATOM 668 N N . VAL A 1 85 ? -8.645 -5.269 2.921 1.00 98.69 85 VAL A N 1
ATOM 669 C CA . VAL A 1 85 ? -7.632 -5.503 1.892 1.00 98.69 85 VAL A CA 1
ATOM 670 C C . VAL A 1 85 ? -6.335 -4.881 2.358 1.00 98.69 85 VAL A C 1
ATOM 672 O O . VAL A 1 85 ? -6.265 -3.673 2.587 1.00 98.69 85 VAL A O 1
ATOM 675 N N . SER A 1 86 ? -5.304 -5.710 2.504 1.00 98.00 86 SER A N 1
ATOM 676 C CA . SER A 1 86 ? -4.031 -5.251 3.032 1.00 98.00 86 SER A CA 1
ATOM 677 C C . SER A 1 86 ? -2.825 -5.698 2.225 1.00 98.00 86 SER A C 1
ATOM 679 O O . SER A 1 86 ? -2.821 -6.770 1.623 1.00 98.00 86 SER A O 1
ATOM 681 N N . GLY A 1 87 ? -1.786 -4.864 2.236 1.00 97.50 87 GLY A N 1
ATOM 682 C CA . GLY A 1 87 ? -0.479 -5.183 1.691 1.00 97.50 87 GLY A CA 1
ATOM 683 C C . GLY A 1 87 ? 0.644 -4.563 2.516 1.00 97.50 87 GLY A C 1
ATOM 684 O O . GLY A 1 87 ? 0.516 -3.464 3.051 1.00 97.50 87 GLY A O 1
ATOM 685 N N . GLY A 1 88 ? 1.762 -5.275 2.609 1.00 97.38 88 GLY A N 1
ATOM 686 C CA . GLY A 1 88 ? 3.011 -4.753 3.156 1.00 97.38 88 GLY A CA 1
ATOM 687 C C . GLY A 1 88 ? 4.078 -4.682 2.069 1.00 97.38 88 GLY A C 1
ATOM 688 O O . GLY A 1 88 ? 4.114 -5.558 1.200 1.00 97.38 88 GLY A O 1
ATOM 689 N N . SER A 1 89 ? 4.970 -3.692 2.128 1.00 97.12 89 SER A N 1
ATOM 690 C CA . SER A 1 89 ? 6.105 -3.577 1.201 1.00 97.12 89 SER A CA 1
ATOM 691 C C . SER A 1 89 ? 5.633 -3.507 -0.263 1.00 97.12 89 SER A C 1
ATOM 693 O O . SER A 1 89 ? 4.762 -2.714 -0.602 1.00 97.12 89 SER A O 1
ATOM 695 N N . ALA A 1 90 ? 6.113 -4.390 -1.140 1.00 96.50 90 ALA A N 1
ATOM 696 C CA . ALA A 1 90 ? 5.630 -4.519 -2.516 1.00 96.50 90 ALA A CA 1
ATOM 697 C C . ALA A 1 90 ? 4.095 -4.652 -2.637 1.00 96.50 90 ALA A C 1
ATOM 699 O O . ALA A 1 90 ? 3.513 -4.126 -3.582 1.00 96.50 90 ALA A O 1
ATOM 700 N N . GLY A 1 91 ? 3.427 -5.321 -1.689 1.00 97.50 91 GLY A N 1
ATOM 701 C CA . GLY A 1 91 ? 1.964 -5.426 -1.679 1.00 97.50 91 GLY A CA 1
ATOM 702 C C . GLY A 1 91 ? 1.266 -4.125 -1.274 1.00 97.50 91 GLY A C 1
ATOM 703 O O . GLY A 1 91 ? 0.125 -3.890 -1.667 1.00 97.50 91 GLY A O 1
ATOM 704 N N . ALA A 1 92 ? 1.937 -3.252 -0.515 1.00 98.19 92 ALA A N 1
ATOM 705 C CA . ALA A 1 92 ? 1.391 -1.953 -0.132 1.00 98.19 92 ALA A CA 1
ATOM 706 C C . ALA A 1 92 ? 1.172 -1.048 -1.357 1.00 98.19 92 ALA A C 1
ATOM 708 O O . ALA A 1 92 ? 0.176 -0.335 -1.400 1.00 98.19 92 ALA A O 1
ATOM 709 N N . LEU A 1 93 ? 2.016 -1.164 -2.390 1.00 97.88 93 LEU A N 1
ATOM 710 C CA . LEU A 1 93 ? 1.859 -0.435 -3.654 1.00 97.88 93 LEU A CA 1
ATOM 711 C C . LEU A 1 93 ? 0.580 -0.816 -4.415 1.00 97.88 93 LEU A C 1
ATOM 713 O O . LEU A 1 93 ? -0.137 0.058 -4.888 1.00 97.88 93 LEU A O 1
ATOM 717 N N . SER A 1 94 ? 0.281 -2.110 -4.548 1.00 96.81 94 SER A N 1
ATOM 718 C CA . SER A 1 94 ? -0.818 -2.588 -5.403 1.00 96.81 94 SER A CA 1
ATOM 719 C C . SER A 1 94 ? -2.130 -2.856 -4.669 1.00 96.81 94 SER A C 1
ATOM 721 O O . SER A 1 94 ? -3.191 -2.870 -5.294 1.00 96.81 94 SER A O 1
ATOM 723 N N . SER A 1 95 ? -2.095 -3.030 -3.346 1.00 98.12 95 SER A N 1
ATOM 724 C CA . SER A 1 95 ? -3.298 -3.245 -2.531 1.00 98.12 95 SER A CA 1
ATOM 725 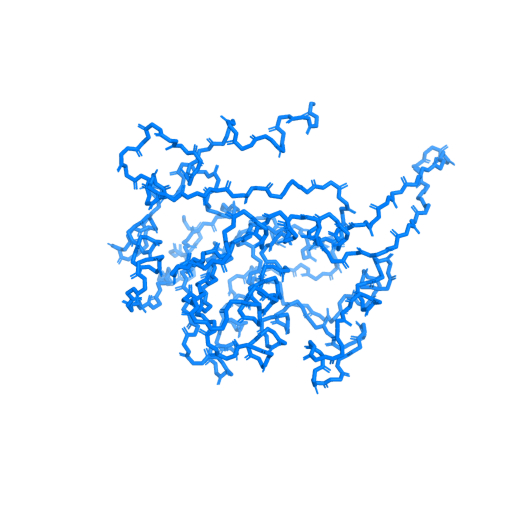C C . SER A 1 95 ? -4.398 -2.179 -2.677 1.00 98.12 95 SER A C 1
ATOM 727 O O . SER A 1 95 ? -5.558 -2.594 -2.621 1.00 98.12 95 SER A O 1
ATOM 729 N N . PRO A 1 96 ? -4.132 -0.872 -2.921 1.00 97.75 96 PRO A N 1
ATOM 730 C CA . PRO A 1 96 ? -5.200 0.089 -3.200 1.00 97.75 96 PRO A CA 1
ATOM 731 C C . PRO A 1 96 ? -6.014 -0.311 -4.433 1.00 97.75 96 PRO A C 1
ATOM 733 O O . PRO A 1 96 ? -7.244 -0.321 -4.387 1.00 97.75 96 PRO A O 1
ATOM 736 N N . LEU A 1 97 ? -5.338 -0.729 -5.511 1.00 96.88 97 LEU A N 1
ATOM 737 C CA . LEU A 1 97 ? -6.014 -1.241 -6.698 1.00 96.88 97 LEU A CA 1
ATOM 738 C C . LEU A 1 97 ? -6.790 -2.511 -6.339 1.00 96.88 97 LEU A C 1
ATOM 740 O O . LEU A 1 97 ? -7.986 -2.591 -6.563 1.00 96.88 97 LEU A O 1
ATOM 744 N N . PHE A 1 98 ? -6.199 -3.506 -5.683 1.00 97.88 98 PHE A N 1
ATOM 745 C CA . PHE A 1 98 ? -6.982 -4.705 -5.342 1.00 97.88 98 PHE A CA 1
ATOM 746 C C . PHE A 1 98 ? -8.202 -4.413 -4.446 1.00 97.88 98 PHE A C 1
ATOM 748 O O . PHE A 1 98 ? -9.239 -5.055 -4.621 1.00 97.88 98 PHE A O 1
ATOM 755 N N . ALA A 1 99 ? -8.145 -3.392 -3.586 1.00 98.25 99 ALA A N 1
ATOM 756 C CA . ALA A 1 99 ? -9.300 -2.926 -2.822 1.00 98.25 99 ALA A CA 1
ATOM 757 C C . ALA A 1 99 ? -10.420 -2.380 -3.718 1.00 98.25 99 ALA A C 1
ATOM 759 O O . ALA A 1 99 ? -11.584 -2.724 -3.517 1.00 98.25 99 ALA A O 1
ATOM 760 N N . ALA A 1 100 ? -10.086 -1.605 -4.750 1.00 97.06 100 ALA A N 1
ATOM 761 C CA . ALA A 1 100 ? -11.065 -1.117 -5.715 1.00 97.06 100 ALA A CA 1
ATOM 762 C C . ALA A 1 100 ? -11.691 -2.249 -6.560 1.00 97.06 100 ALA A C 1
ATOM 764 O O . ALA A 1 100 ? -12.895 -2.223 -6.814 1.00 97.06 100 ALA A O 1
ATOM 765 N N . LEU A 1 101 ? -10.930 -3.289 -6.931 1.00 96.75 101 LEU A N 1
ATOM 766 C CA . LEU A 1 101 ? -11.468 -4.477 -7.623 1.00 96.75 101 LEU A CA 1
ATOM 767 C C . LEU A 1 101 ? -12.509 -5.186 -6.752 1.00 96.75 101 LEU A C 1
ATOM 769 O O . LEU A 1 101 ? -13.595 -5.524 -7.224 1.00 96.75 101 LEU A O 1
ATOM 773 N N . ILE A 1 102 ? -12.174 -5.384 -5.477 1.00 98.25 102 ILE A N 1
ATOM 774 C CA . ILE A 1 102 ? -13.043 -6.040 -4.500 1.00 98.25 102 ILE A CA 1
ATOM 775 C C . ILE A 1 102 ? -14.296 -5.194 -4.245 1.00 98.25 102 ILE A C 1
ATOM 777 O O . ILE A 1 102 ? -15.394 -5.741 -4.268 1.00 98.25 102 ILE A O 1
ATOM 781 N N . ALA A 1 103 ? -14.168 -3.874 -4.094 1.00 97.50 103 ALA A N 1
ATOM 782 C CA . ALA A 1 103 ? -15.304 -2.970 -3.895 1.00 97.50 103 ALA A CA 1
ATOM 783 C C . ALA A 1 103 ? -16.281 -2.948 -5.072 1.00 97.50 103 ALA A C 1
ATOM 785 O O . ALA A 1 103 ? -17.490 -2.829 -4.887 1.00 97.50 103 ALA A O 1
ATOM 786 N N . ARG A 1 104 ? -15.778 -3.094 -6.300 1.00 94.88 104 ARG A N 1
ATOM 787 C CA . ARG A 1 104 ? -16.640 -3.192 -7.484 1.00 94.88 104 ARG A CA 1
ATOM 788 C C . ARG A 1 104 ? -17.347 -4.540 -7.596 1.00 94.88 104 ARG A C 1
ATOM 790 O O . ARG A 1 104 ? -18.392 -4.602 -8.237 1.00 94.88 104 ARG A O 1
ATOM 797 N N . HIS A 1 105 ? -16.782 -5.598 -7.016 1.00 96.75 105 HIS A N 1
ATOM 798 C CA . HIS A 1 105 ? -17.422 -6.909 -6.956 1.00 96.75 105 HIS A CA 1
ATOM 799 C C . HIS A 1 105 ? -18.464 -6.976 -5.827 1.00 96.75 105 HIS A C 1
ATOM 801 O O . HIS A 1 105 ? -19.606 -7.355 -6.074 1.00 96.75 105 HIS A O 1
ATOM 807 N N . TYR A 1 106 ? -18.096 -6.558 -4.613 1.00 97.81 106 TYR A N 1
ATOM 808 C CA . TYR A 1 106 ? -18.977 -6.513 -3.446 1.00 97.81 106 TYR A CA 1
ATOM 809 C C . TYR A 1 106 ? -19.512 -5.098 -3.208 1.00 97.81 106 TYR A C 1
ATOM 811 O O . TYR A 1 106 ? -19.012 -4.360 -2.363 1.00 97.81 106 TYR A O 1
ATOM 819 N N . ASN A 1 107 ? -20.552 -4.726 -3.946 1.00 93.75 107 ASN A N 1
ATOM 820 C CA . ASN A 1 107 ? -21.146 -3.386 -3.878 1.00 93.75 107 ASN A CA 1
ATOM 821 C C . ASN A 1 107 ? -21.858 -3.057 -2.547 1.00 93.75 107 ASN A C 1
ATOM 823 O O . ASN A 1 107 ? -21.990 -1.880 -2.228 1.00 93.75 107 ASN A O 1
ATOM 827 N N . GLU A 1 108 ? -22.289 -4.066 -1.784 1.00 95.81 108 GLU A N 1
ATOM 828 C CA . GLU A 1 108 ? -22.925 -3.895 -0.466 1.00 95.81 108 GLU A CA 1
ATOM 829 C C . GLU A 1 108 ? -21.938 -4.032 0.711 1.00 95.81 108 GLU A C 1
ATOM 831 O O . GLU A 1 108 ? -22.288 -3.721 1.849 1.00 95.81 108 GLU A O 1
ATOM 836 N N . ALA A 1 109 ? -20.717 -4.523 0.467 1.00 97.56 109 ALA A N 1
ATOM 837 C CA . ALA A 1 109 ? -19.745 -4.762 1.530 1.00 97.56 109 ALA A CA 1
ATOM 838 C C . ALA A 1 109 ? -19.010 -3.477 1.921 1.00 97.56 109 ALA A C 1
ATOM 840 O O . ALA A 1 109 ? -18.690 -2.628 1.085 1.00 97.56 109 ALA A O 1
ATOM 841 N N . GLN A 1 110 ? -18.641 -3.373 3.194 1.00 97.38 110 GLN A N 1
ATOM 842 C CA . GLN A 1 110 ? -17.711 -2.346 3.645 1.00 97.38 110 GLN A CA 1
ATOM 843 C C . GLN A 1 110 ? -16.278 -2.765 3.320 1.00 97.38 110 GLN A C 1
ATOM 845 O O . GLN A 1 110 ? -15.773 -3.755 3.854 1.00 97.38 110 GLN A O 1
ATOM 850 N N . ILE A 1 111 ? -15.617 -1.992 2.457 1.00 98.38 111 ILE A N 1
ATOM 851 C CA . ILE A 1 111 ? -14.236 -2.252 2.051 1.00 98.38 111 ILE A CA 1
ATOM 852 C C . ILE A 1 111 ? -13.288 -1.290 2.761 1.00 98.38 111 ILE A C 1
ATOM 854 O O . ILE A 1 111 ? -13.281 -0.082 2.503 1.00 98.38 111 ILE A O 1
ATOM 858 N N . THR A 1 112 ? -12.444 -1.853 3.622 1.00 98.50 112 THR A N 1
ATOM 859 C CA . THR A 1 112 ? -11.365 -1.134 4.301 1.00 98.50 112 THR A CA 1
ATOM 860 C C . THR A 1 112 ? -10.035 -1.532 3.679 1.00 98.50 112 THR A C 1
ATOM 862 O O . THR A 1 112 ? -9.718 -2.712 3.550 1.00 98.50 112 THR A O 1
ATOM 865 N N . HIS A 1 113 ? -9.229 -0.547 3.307 1.00 98.62 113 HIS A N 1
ATOM 866 C CA . HIS A 1 113 ? -7.867 -0.743 2.831 1.00 98.62 113 HIS A CA 1
ATOM 867 C C . HIS A 1 113 ? -6.862 -0.319 3.907 1.00 98.62 113 HIS A C 1
ATOM 869 O O . HIS A 1 113 ? -7.041 0.724 4.534 1.00 98.62 113 HIS A O 1
ATOM 875 N N . PHE A 1 114 ? -5.815 -1.123 4.111 1.00 98.38 114 PHE A N 1
ATOM 876 C CA . PHE A 1 114 ? -4.653 -0.795 4.945 1.00 98.38 114 PHE A CA 1
ATOM 877 C C . PHE A 1 114 ? -3.368 -1.217 4.231 1.00 98.38 114 PHE A C 1
ATOM 879 O O . PHE A 1 114 ? -3.170 -2.405 3.968 1.00 98.38 114 PHE A O 1
ATOM 886 N N . ALA A 1 115 ? -2.447 -0.291 3.986 1.00 97.12 115 ALA A N 1
ATOM 887 C CA . ALA A 1 115 ? -1.141 -0.616 3.417 1.00 97.12 115 ALA A CA 1
ATOM 888 C C . ALA A 1 115 ? 0.013 -0.099 4.273 1.00 97.12 115 ALA A C 1
ATOM 890 O O . ALA A 1 115 ? -0.048 1.014 4.783 1.00 97.12 115 ALA A O 1
ATOM 891 N N . GLY A 1 116 ? 1.063 -0.913 4.414 1.00 97.81 116 GLY A N 1
ATOM 892 C CA . GLY A 1 116 ? 2.221 -0.614 5.256 1.00 97.81 116 GLY A CA 1
ATOM 893 C C . GLY A 1 116 ? 3.558 -0.628 4.510 1.00 97.81 116 GLY A C 1
ATOM 894 O O . GLY A 1 116 ? 3.912 -1.664 3.942 1.00 97.81 116 GLY A O 1
ATOM 895 N N . GLY A 1 117 ? 4.346 0.448 4.592 1.00 97.69 117 GLY A N 1
ATOM 896 C CA . GLY A 1 117 ? 5.738 0.469 4.112 1.00 97.69 117 GLY A CA 1
ATOM 897 C C . GLY A 1 117 ? 5.898 0.737 2.611 1.00 97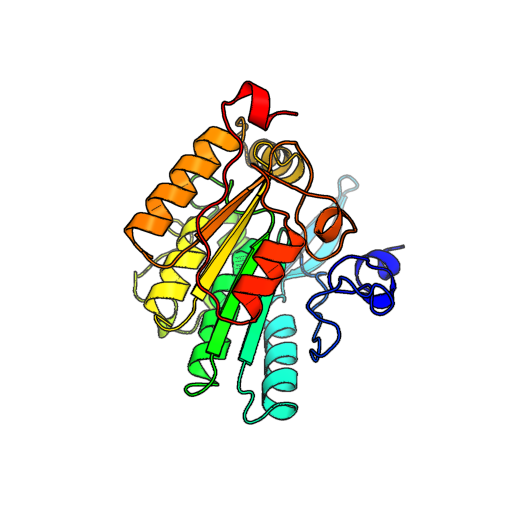.69 117 GLY A C 1
ATOM 898 O O . GLY A 1 117 ? 6.619 -0.003 1.938 1.00 97.69 117 GLY A O 1
ATOM 899 N N . ALA A 1 118 ? 5.181 1.730 2.079 1.00 98.00 118 ALA A N 1
ATOM 900 C CA . ALA A 1 118 ? 5.301 2.163 0.676 1.00 98.00 118 ALA A CA 1
ATOM 901 C C . ALA A 1 118 ? 4.877 3.624 0.419 1.00 98.00 118 ALA A C 1
ATOM 903 O O . ALA A 1 118 ? 4.939 4.094 -0.718 1.00 98.00 118 ALA A O 1
ATOM 904 N N . GLY A 1 119 ? 4.420 4.350 1.440 1.00 97.56 119 GLY A N 1
ATOM 905 C CA . GLY A 1 119 ? 3.985 5.739 1.328 1.00 97.56 119 GLY A CA 1
ATOM 906 C C . GLY A 1 119 ? 5.125 6.716 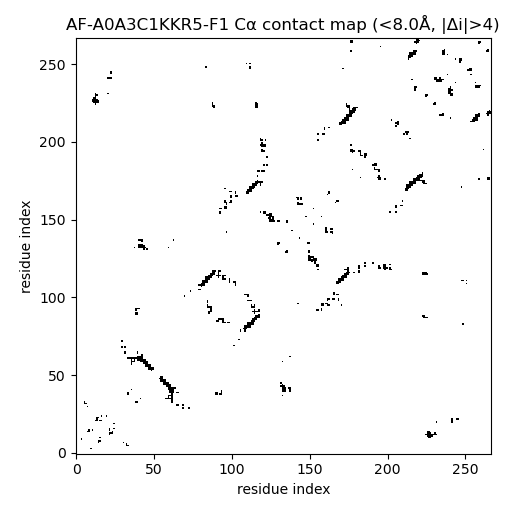1.057 1.00 97.56 119 GLY A C 1
ATOM 907 O O . GLY A 1 119 ? 4.887 7.797 0.520 1.00 97.56 119 GLY A O 1
ATOM 908 N N . GLY A 1 120 ? 6.363 6.340 1.384 1.00 97.44 120 GLY A N 1
ATOM 909 C CA . GLY A 1 120 ? 7.536 7.200 1.263 1.00 97.44 120 GLY A CA 1
ATOM 910 C C . GLY A 1 120 ? 8.159 7.248 -0.134 1.00 97.44 120 GLY A C 1
ATOM 911 O O . GLY A 1 120 ? 9.070 8.041 -0.370 1.00 97.44 120 GLY A O 1
ATOM 912 N N . TYR A 1 121 ? 7.679 6.451 -1.094 1.00 97.94 121 TYR A N 1
ATOM 913 C CA . TYR A 1 121 ? 8.197 6.466 -2.464 1.00 97.94 121 TYR A CA 1
ATOM 914 C C . TYR A 1 121 ? 7.824 7.757 -3.209 1.00 97.94 121 TYR A C 1
ATOM 916 O O . TYR A 1 121 ? 6.801 7.842 -3.890 1.00 97.94 121 TYR A O 1
ATOM 924 N N . ARG A 1 122 ? 8.686 8.774 -3.105 1.00 97.00 122 ARG A N 1
ATOM 925 C CA . ARG A 1 122 ? 8.574 10.053 -3.820 1.00 97.00 122 ARG A CA 1
ATOM 926 C C . ARG A 1 122 ? 9.679 10.187 -4.869 1.00 97.00 122 ARG A C 1
ATOM 928 O O . ARG A 1 122 ? 10.748 10.734 -4.618 1.00 97.00 122 ARG A O 1
ATOM 935 N N . LEU A 1 123 ? 9.397 9.672 -6.060 1.00 96.94 123 LEU A N 1
ATOM 936 C CA . LEU A 1 123 ? 10.274 9.672 -7.230 1.00 96.94 123 LEU A CA 1
ATOM 937 C C . LEU A 1 123 ? 9.436 9.863 -8.510 1.00 96.94 123 LEU A C 1
ATOM 939 O O . LEU A 1 123 ? 8.221 9.652 -8.465 1.00 96.94 123 LEU A O 1
ATOM 943 N N . PRO A 1 124 ? 10.043 10.241 -9.651 1.00 97.69 124 PRO A N 1
ATOM 944 C CA . PRO A 1 124 ? 9.362 10.215 -10.944 1.00 97.69 124 PRO A CA 1
ATOM 945 C C . PRO A 1 124 ? 8.759 8.840 -11.258 1.00 97.69 124 PRO A C 1
ATOM 947 O O . PRO A 1 124 ? 9.198 7.825 -10.714 1.00 97.69 124 PRO A O 1
ATOM 950 N N . ALA A 1 125 ? 7.785 8.804 -12.171 1.00 97.62 125 ALA A N 1
ATOM 951 C CA . ALA A 1 125 ? 7.166 7.562 -12.620 1.00 97.62 125 ALA A CA 1
ATOM 952 C C . ALA A 1 125 ? 8.241 6.532 -13.030 1.00 97.62 125 ALA A C 1
ATOM 954 O O . ALA A 1 125 ? 9.070 6.824 -13.901 1.00 97.62 125 ALA A O 1
ATOM 955 N N . PRO A 1 126 ? 8.268 5.328 -12.423 1.00 96.56 126 PRO A N 1
ATOM 956 C CA . PRO A 1 126 ? 9.274 4.316 -12.723 1.00 96.56 126 PRO A CA 1
ATOM 957 C C . PRO A 1 126 ? 8.911 3.560 -14.013 1.00 96.56 126 PRO A C 1
ATOM 959 O O . PRO A 1 126 ? 8.719 2.343 -14.014 1.00 96.56 126 PRO A O 1
ATOM 962 N N . ALA A 1 127 ? 8.832 4.289 -15.130 1.00 97.44 127 ALA A N 1
ATOM 963 C CA . ALA A 1 127 ? 8.330 3.814 -16.419 1.00 97.44 127 ALA A CA 1
ATOM 964 C C . ALA A 1 127 ? 8.986 2.512 -16.884 1.00 97.44 127 ALA A C 1
ATOM 966 O O . ALA A 1 127 ? 8.302 1.591 -17.334 1.00 97.44 127 ALA A O 1
ATOM 967 N N . ALA A 1 128 ? 10.306 2.407 -16.708 1.00 96.25 128 ALA A N 1
ATOM 968 C CA . ALA A 1 128 ? 11.059 1.209 -17.052 1.00 96.25 128 ALA A CA 1
ATOM 969 C C . ALA A 1 128 ? 10.553 -0.029 -16.294 1.00 96.25 128 ALA A C 1
ATOM 971 O O . ALA A 1 128 ? 10.391 -1.080 -16.908 1.00 96.25 128 ALA A O 1
ATOM 972 N N . LEU A 1 129 ? 10.231 0.091 -14.999 1.00 96.12 129 LEU A N 1
ATOM 973 C CA . LEU A 1 129 ? 9.682 -1.016 -14.210 1.00 96.12 129 LEU A CA 1
ATOM 974 C C . LEU A 1 129 ? 8.273 -1.379 -14.677 1.00 96.12 129 LEU A C 1
ATOM 976 O O . LEU A 1 129 ? 7.994 -2.548 -14.941 1.00 96.12 129 LEU A O 1
ATOM 980 N N . TRP A 1 130 ? 7.402 -0.383 -14.862 1.00 96.69 130 TRP A N 1
ATOM 981 C CA . TRP A 1 130 ? 6.039 -0.606 -15.350 1.00 96.69 130 TRP A CA 1
ATOM 982 C C . TRP A 1 130 ? 6.004 -1.320 -16.704 1.00 96.69 130 TRP A C 1
ATOM 984 O O . TRP A 1 130 ? 5.231 -2.265 -16.887 1.00 96.69 130 TRP A O 1
ATOM 994 N N . GLN A 1 131 ? 6.877 -0.928 -17.633 1.00 97.06 131 GLN A N 1
ATOM 995 C CA . GLN A 1 131 ? 7.027 -1.569 -18.943 1.00 97.06 131 GLN A CA 1
ATOM 996 C C . GLN A 1 131 ? 7.666 -2.960 -18.834 1.00 97.06 131 GLN A C 1
ATOM 998 O O . GLN A 1 131 ? 7.232 -3.917 -19.487 1.00 97.06 131 GLN A O 1
ATOM 1003 N N . GLN A 1 132 ? 8.687 -3.103 -17.988 1.00 96.25 132 GLN A N 1
ATOM 1004 C CA . GLN A 1 132 ? 9.374 -4.370 -17.775 1.00 96.25 132 GLN A CA 1
ATOM 1005 C C . GLN A 1 132 ? 8.434 -5.429 -17.199 1.00 96.25 132 GLN A C 1
ATOM 1007 O O . GLN A 1 132 ? 8.472 -6.570 -17.653 1.00 96.25 132 GLN A O 1
ATOM 1012 N N . TRP A 1 133 ? 7.546 -5.051 -16.284 1.00 97.56 133 TRP A N 1
ATOM 1013 C CA . TRP A 1 133 ? 6.569 -5.952 -15.673 1.00 97.56 133 TRP A CA 1
ATOM 1014 C C . TRP A 1 133 ? 5.269 -6.086 -16.475 1.00 97.56 133 TRP A C 1
ATOM 1016 O O . TRP A 1 133 ? 4.517 -7.035 -16.262 1.00 97.56 133 TRP A O 1
ATOM 1026 N N . GLY A 1 134 ? 5.003 -5.183 -17.424 1.00 97.19 134 GLY A N 1
ATOM 1027 C CA . GLY A 1 134 ? 3.781 -5.206 -18.234 1.00 97.19 134 GLY A CA 1
ATOM 1028 C C . GLY A 1 134 ? 2.523 -4.804 -17.455 1.00 97.19 134 GLY A C 1
ATOM 1029 O O . GLY A 1 134 ? 1.443 -5.310 -17.751 1.00 97.19 134 GLY A O 1
ATOM 1030 N N . VAL A 1 135 ? 2.658 -3.922 -16.458 1.00 95.38 135 VAL A N 1
ATOM 1031 C CA . VAL A 1 135 ? 1.596 -3.570 -15.490 1.00 95.38 135 VAL A CA 1
ATOM 1032 C C . VAL A 1 135 ? 0.292 -3.132 -16.164 1.00 95.38 135 VAL A C 1
ATOM 1034 O O . VAL A 1 135 ? -0.779 -3.649 -15.862 1.00 95.38 135 VAL A O 1
ATOM 1037 N N . PHE A 1 136 ? 0.380 -2.232 -17.141 1.00 93.81 136 PHE A N 1
ATOM 1038 C CA . PHE A 1 136 ? -0.796 -1.638 -17.781 1.00 93.81 136 PHE A CA 1
ATOM 1039 C C . PHE A 1 136 ? -1.608 -2.624 -18.627 1.00 93.81 136 PHE A C 1
ATOM 1041 O O . PHE A 1 136 ? -2.784 -2.381 -18.871 1.00 93.81 136 PHE A O 1
ATOM 1048 N N . ALA A 1 137 ? -1.017 -3.739 -19.070 1.00 92.38 137 ALA A N 1
ATOM 1049 C CA . ALA A 1 137 ? -1.692 -4.677 -19.970 1.00 92.38 137 ALA A CA 1
ATOM 1050 C C . ALA A 1 137 ? -2.870 -5.417 -19.310 1.00 92.38 137 ALA A C 1
ATOM 1052 O O . ALA A 1 137 ? -3.728 -5.942 -20.014 1.00 92.38 137 ALA A O 1
ATOM 1053 N N . ALA A 1 138 ? -2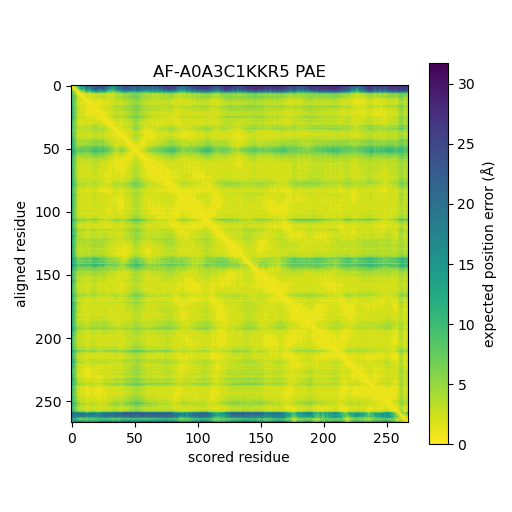.895 -5.476 -17.976 1.00 86.06 138 ALA A N 1
ATOM 1054 C CA . ALA A 1 138 ? -3.944 -6.132 -17.201 1.00 86.06 138 ALA A CA 1
ATOM 1055 C C . ALA A 1 138 ? -4.952 -5.162 -16.573 1.00 86.06 138 ALA A C 1
ATOM 1057 O O . ALA A 1 138 ? -5.974 -5.612 -16.054 1.00 86.06 138 ALA A O 1
ATOM 1058 N N . PHE A 1 139 ? -4.671 -3.858 -16.579 1.00 89.75 139 PHE A N 1
ATOM 1059 C CA . PHE A 1 139 ? -5.561 -2.882 -15.965 1.00 89.75 139 PHE A CA 1
ATOM 1060 C C . PHE A 1 139 ? -6.875 -2.844 -16.750 1.00 89.75 139 PHE A C 1
ATOM 1062 O O . PHE A 1 139 ? -6.849 -2.572 -17.950 1.00 89.75 139 PHE A O 1
ATOM 1069 N N . PRO A 1 140 ? -8.031 -3.096 -16.112 1.00 85.94 140 PRO A N 1
ATOM 1070 C CA . PRO A 1 140 ? -9.307 -2.804 -16.736 1.00 85.94 140 PRO A CA 1
ATOM 1071 C C . PRO A 1 140 ? -9.380 -1.322 -17.113 1.00 85.94 140 PRO A C 1
ATOM 1073 O O . PRO A 1 140 ? -8.883 -0.477 -16.371 1.00 85.94 140 PRO A O 1
ATOM 1076 N N . ASP A 1 141 ? -10.063 -0.992 -18.209 1.00 85.50 141 ASP A N 1
ATOM 1077 C CA . ASP A 1 141 ? -10.144 0.388 -18.719 1.00 85.50 141 ASP A CA 1
ATOM 1078 C C . ASP A 1 141 ? -10.614 1.399 -17.658 1.00 85.50 141 ASP A C 1
ATOM 1080 O O . ASP A 1 141 ? -10.176 2.547 -17.631 1.00 85.50 141 ASP A O 1
ATOM 1084 N N . TRP A 1 142 ? -11.481 0.962 -16.738 1.00 88.31 142 TRP A N 1
ATOM 1085 C CA . TRP A 1 142 ? -12.003 1.803 -15.663 1.00 88.31 142 TRP A CA 1
ATOM 1086 C C . TRP A 1 142 ? -10.981 2.125 -14.565 1.00 88.31 142 TRP A C 1
ATOM 1088 O O . TRP A 1 142 ? -11.225 3.057 -13.803 1.00 88.31 142 TRP A O 1
ATOM 1098 N N . TYR A 1 143 ? -9.858 1.399 -14.462 1.00 84.88 143 TYR A N 1
ATOM 1099 C CA . TYR A 1 143 ? -8.831 1.702 -13.458 1.00 84.88 143 TYR A CA 1
ATOM 1100 C C . TYR A 1 143 ? -8.121 3.010 -13.737 1.00 84.88 143 TYR A C 1
ATOM 1102 O O . TYR A 1 143 ? -7.719 3.720 -12.823 1.00 84.88 143 TYR A O 1
ATOM 1110 N N . ASN A 1 144 ? -7.932 3.291 -15.018 1.00 88.06 144 ASN A N 1
ATOM 1111 C CA . ASN A 1 144 ? -7.062 4.344 -15.481 1.00 88.06 144 ASN A CA 1
ATOM 1112 C C . ASN A 1 144 ? -7.868 5.477 -16.118 1.00 88.06 144 ASN A C 1
ATOM 1114 O O . ASN A 1 144 ? -7.565 5.943 -17.215 1.00 88.06 144 ASN A O 1
ATOM 1118 N N . ALA A 1 145 ? -8.919 5.921 -15.422 1.00 88.62 145 ALA A N 1
ATOM 1119 C CA . ALA A 1 145 ? -9.763 7.026 -15.875 1.00 88.62 145 ALA A CA 1
ATOM 1120 C C . ALA A 1 145 ? -8.970 8.334 -16.068 1.00 88.62 145 ALA A C 1
ATOM 1122 O O . ALA A 1 145 ? -9.355 9.176 -16.878 1.00 88.62 145 ALA A O 1
ATOM 1123 N N . ARG A 1 146 ? -7.841 8.478 -15.360 1.00 91.69 146 ARG A N 1
ATOM 1124 C CA . ARG A 1 146 ? -6.899 9.599 -15.490 1.00 91.69 146 ARG A CA 1
ATOM 1125 C C . ARG A 1 146 ? -6.049 9.551 -16.763 1.00 91.69 146 ARG A C 1
ATOM 1127 O O . ARG A 1 146 ? -5.436 10.553 -17.111 1.00 91.69 146 ARG A O 1
ATOM 1134 N N . GLY A 1 147 ? -6.041 8.430 -17.488 1.00 93.50 147 GLY A N 1
ATOM 1135 C CA . GLY A 1 147 ? -5.254 8.279 -18.711 1.00 93.50 147 GLY A CA 1
ATOM 1136 C C . GLY A 1 147 ? -3.748 8.215 -18.456 1.00 93.50 147 GLY A C 1
ATOM 1137 O O . GLY A 1 147 ? -2.967 8.630 -19.310 1.00 93.50 147 GLY A O 1
ATOM 1138 N N . GLU A 1 148 ? -3.342 7.700 -17.294 1.00 95.44 148 GLU A N 1
ATOM 1139 C CA . GLU A 1 148 ? -1.942 7.516 -16.945 1.00 95.44 148 GLU A CA 1
ATOM 1140 C C . GLU A 1 148 ? -1.247 6.559 -17.916 1.00 95.44 148 GLU A C 1
ATOM 1142 O O . GLU A 1 148 ? -1.823 5.618 -18.464 1.00 95.44 148 GLU A O 1
ATOM 1147 N N . THR A 1 149 ? 0.038 6.778 -18.108 1.00 95.69 149 THR A N 1
ATOM 1148 C CA . THR A 1 149 ? 0.922 5.948 -18.918 1.00 95.69 149 THR A CA 1
ATOM 1149 C C . THR A 1 149 ? 2.067 5.457 -18.037 1.00 95.69 149 THR A C 1
ATOM 1151 O O . THR A 1 149 ? 2.236 5.960 -16.921 1.00 95.69 149 THR A O 1
ATOM 1154 N N . PRO A 1 150 ? 2.904 4.512 -18.501 1.00 96.50 150 PRO A N 1
ATOM 1155 C CA . PRO A 1 150 ? 4.118 4.164 -17.771 1.00 96.50 150 PRO A CA 1
ATOM 1156 C C . PRO A 1 150 ? 4.978 5.380 -17.400 1.00 96.50 150 PRO A C 1
ATOM 1158 O O . PRO A 1 150 ? 5.595 5.381 -16.342 1.00 96.50 150 PRO A O 1
ATOM 1161 N N . ASP A 1 151 ? 4.989 6.414 -18.242 1.00 97.62 151 ASP A N 1
ATOM 1162 C CA . ASP A 1 151 ? 5.795 7.622 -18.062 1.00 97.62 151 ASP A CA 1
ATOM 1163 C C . ASP A 1 151 ? 5.184 8.646 -17.093 1.00 97.62 151 ASP A C 1
ATOM 1165 O O . ASP A 1 151 ? 5.865 9.595 -16.705 1.00 97.62 151 ASP A O 1
ATOM 1169 N N . THR A 1 152 ? 3.923 8.470 -16.690 1.00 97.50 152 THR A N 1
ATOM 1170 C CA . THR A 1 152 ? 3.213 9.426 -15.825 1.00 97.50 152 THR A CA 1
ATOM 1171 C C . THR A 1 152 ? 2.755 8.821 -14.501 1.00 97.50 152 THR A C 1
ATOM 1173 O O . THR A 1 152 ? 2.742 9.536 -13.506 1.00 97.50 152 THR A O 1
ATOM 1176 N N . LEU A 1 153 ? 2.493 7.509 -14.444 1.00 97.25 153 LEU A N 1
ATOM 1177 C CA . LEU A 1 153 ? 2.028 6.838 -13.229 1.00 97.25 153 LEU A CA 1
ATOM 1178 C C . LEU A 1 153 ? 3.126 6.757 -12.160 1.00 97.25 153 LEU A C 1
ATOM 1180 O O . LEU A 1 153 ? 4.019 5.900 -12.219 1.00 97.25 153 LEU A O 1
ATOM 1184 N N . THR A 1 154 ? 3.036 7.609 -11.143 1.00 97.81 154 THR A N 1
ATOM 1185 C CA . THR A 1 154 ? 3.874 7.520 -9.944 1.00 97.81 154 THR A CA 1
ATOM 1186 C C . THR A 1 154 ? 3.347 6.455 -8.980 1.00 97.81 154 THR A C 1
ATOM 1188 O O . THR A 1 154 ? 2.219 5.977 -9.095 1.00 97.81 154 THR A O 1
ATOM 1191 N N . MET A 1 155 ? 4.165 6.046 -8.008 1.00 96.88 155 MET A N 1
ATOM 1192 C CA . MET A 1 155 ? 3.733 5.061 -7.010 1.00 96.88 155 MET A CA 1
ATOM 1193 C C . MET A 1 155 ? 2.542 5.548 -6.153 1.00 96.88 155 MET A C 1
ATOM 1195 O O . MET A 1 155 ? 1.598 4.773 -5.993 1.00 96.88 155 MET A O 1
ATOM 1199 N N . PRO A 1 156 ? 2.497 6.809 -5.667 1.00 97.38 156 PRO A N 1
ATOM 1200 C CA . PRO A 1 156 ? 1.314 7.338 -4.980 1.00 97.38 156 PRO A CA 1
ATOM 1201 C C . PRO A 1 156 ? 0.044 7.388 -5.844 1.00 97.38 156 PRO A C 1
ATOM 1203 O O . PRO A 1 156 ? -1.057 7.248 -5.311 1.00 97.38 156 PRO A O 1
ATOM 1206 N N . ASP A 1 157 ? 0.158 7.527 -7.170 1.00 97.31 157 ASP A N 1
ATOM 1207 C CA . ASP A 1 157 ? -1.013 7.577 -8.061 1.00 97.31 157 ASP A CA 1
ATOM 1208 C C . ASP A 1 157 ? -1.843 6.288 -8.035 1.00 97.31 157 ASP A C 1
ATOM 1210 O O . ASP A 1 157 ? -3.031 6.327 -8.345 1.00 97.31 157 ASP A O 1
ATOM 1214 N N . LEU A 1 158 ? -1.283 5.160 -7.584 1.00 96.94 158 LEU A N 1
ATOM 1215 C CA . LEU A 1 158 ? -2.034 3.914 -7.389 1.00 96.94 158 LEU A CA 1
ATOM 1216 C C . LEU A 1 158 ? -3.193 4.086 -6.390 1.00 96.94 158 LEU A C 1
ATOM 1218 O O . LEU A 1 158 ? -4.260 3.502 -6.586 1.00 96.94 158 LEU A O 1
ATOM 1222 N N . T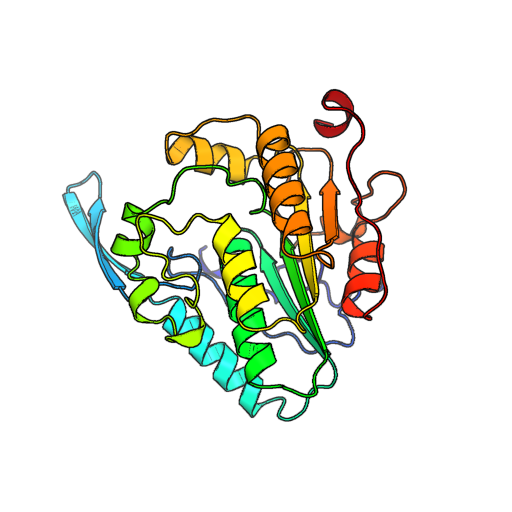YR A 1 159 ? -3.034 4.936 -5.367 1.00 97.94 159 TYR A N 1
ATOM 1223 C CA . TYR A 1 159 ? -4.136 5.319 -4.478 1.00 97.94 159 TYR A CA 1
ATOM 1224 C C . TYR A 1 159 ? -5.171 6.192 -5.188 1.00 97.94 159 TYR A C 1
ATOM 1226 O O . TYR A 1 159 ? -6.368 5.986 -5.000 1.00 97.94 159 TYR A O 1
ATOM 1234 N N . ARG A 1 160 ? -4.731 7.145 -6.019 1.00 97.38 160 ARG A N 1
ATOM 1235 C CA . ARG A 1 160 ? -5.626 8.046 -6.763 1.00 97.38 160 ARG A CA 1
ATOM 1236 C C . ARG A 1 160 ? -6.489 7.273 -7.758 1.00 97.38 160 ARG A C 1
ATOM 1238 O O . ARG A 1 160 ? -7.704 7.437 -7.768 1.00 97.38 160 ARG A O 1
ATOM 1245 N N . LEU A 1 161 ? -5.875 6.371 -8.526 1.00 96.56 161 LEU A N 1
ATOM 1246 C CA . LEU A 1 161 ? -6.584 5.475 -9.440 1.00 96.56 161 LEU A CA 1
ATOM 1247 C C . LEU A 1 161 ? -7.608 4.603 -8.698 1.00 96.56 161 LEU A C 1
ATOM 1249 O O . LEU A 1 161 ? -8.742 4.456 -9.152 1.00 96.56 161 LEU A O 1
ATOM 1253 N N . ALA A 1 162 ? -7.234 4.049 -7.540 1.00 97.00 162 ALA A N 1
ATOM 1254 C CA . ALA A 1 162 ? -8.142 3.247 -6.725 1.00 97.00 162 ALA A CA 1
ATOM 1255 C C . ALA A 1 162 ? -9.326 4.061 -6.177 1.00 97.00 162 ALA A C 1
ATOM 1257 O O . ALA A 1 162 ? -10.468 3.604 -6.252 1.00 97.00 162 ALA A O 1
ATOM 1258 N N . ALA A 1 163 ? -9.067 5.259 -5.647 1.00 97.00 163 ALA A N 1
ATOM 1259 C CA . ALA A 1 163 ? -10.091 6.127 -5.074 1.00 97.00 163 ALA A CA 1
ATOM 1260 C C . ALA A 1 163 ? -11.085 6.631 -6.130 1.00 97.00 163 ALA A C 1
ATOM 1262 O O . ALA A 1 163 ? -12.291 6.618 -5.883 1.00 97.00 163 ALA A O 1
ATOM 1263 N N . ASP A 1 164 ? -10.604 6.989 -7.325 1.00 95.62 164 ASP A N 1
ATOM 1264 C CA . ASP A 1 164 ? -11.465 7.357 -8.453 1.00 95.62 164 ASP A CA 1
ATOM 1265 C C . ASP A 1 164 ? -12.352 6.178 -8.892 1.00 95.62 164 ASP A C 1
ATOM 1267 O O . ASP A 1 164 ? -13.537 6.346 -9.191 1.00 95.62 164 ASP A O 1
ATOM 1271 N N . ALA A 1 165 ? -11.787 4.966 -8.928 1.00 95.06 165 ALA A N 1
ATOM 1272 C CA . ALA A 1 165 ? -12.482 3.768 -9.387 1.00 95.06 165 ALA A CA 1
ATOM 1273 C C . ALA A 1 165 ? -13.500 3.206 -8.378 1.00 95.06 165 ALA A C 1
ATOM 1275 O O . ALA A 1 165 ? -14.455 2.530 -8.793 1.00 95.06 165 ALA A O 1
ATOM 1276 N N . ALA A 1 166 ? -13.279 3.444 -7.081 1.00 95.38 166 ALA A N 1
ATOM 1277 C CA . ALA A 1 166 ? -14.077 2.920 -5.976 1.00 95.38 166 ALA A CA 1
ATOM 1278 C C . ALA A 1 166 ? -14.114 3.902 -4.779 1.00 95.38 166 ALA A C 1
ATOM 1280 O O . ALA A 1 166 ? -13.482 3.657 -3.749 1.00 95.38 166 ALA A O 1
ATOM 1281 N N . PRO A 1 167 ? -14.916 4.981 -4.856 1.00 93.81 167 PRO A N 1
ATOM 1282 C CA . PRO A 1 167 ? -14.941 6.037 -3.836 1.00 93.81 167 PRO A CA 1
ATOM 1283 C C . PRO A 1 167 ? -15.494 5.594 -2.469 1.00 93.81 167 PRO A C 1
ATOM 1285 O O . PRO A 1 167 ? -15.387 6.335 -1.497 1.00 93.81 167 PRO A O 1
ATOM 1288 N N . GLY A 1 168 ? -16.102 4.404 -2.382 1.00 94.81 168 GLY A N 1
ATOM 1289 C CA . GLY A 1 168 ? -16.577 3.821 -1.123 1.00 94.81 168 GLY A CA 1
ATOM 1290 C C . GLY A 1 168 ? -15.487 3.139 -0.286 1.00 94.81 168 GLY A C 1
ATOM 1291 O O . GLY A 1 168 ? -15.739 2.810 0.871 1.00 94.81 168 GLY A O 1
ATOM 1292 N N . VAL A 1 169 ? -14.290 2.918 -0.842 1.00 97.62 169 VAL A N 1
ATOM 1293 C CA . VAL A 1 169 ? -13.171 2.298 -0.116 1.00 97.62 169 VAL A CA 1
ATOM 1294 C C . VAL A 1 169 ? -12.598 3.279 0.907 1.00 97.62 169 VAL A C 1
ATOM 1296 O O . VAL A 1 169 ? -12.330 4.440 0.596 1.00 97.62 169 VAL A O 1
ATOM 1299 N N . ARG A 1 170 ? -12.352 2.804 2.134 1.00 97.56 170 ARG A N 1
ATOM 1300 C CA . ARG A 1 170 ? -11.684 3.587 3.186 1.00 97.56 170 ARG A CA 1
ATOM 1301 C C . ARG A 1 170 ? -10.193 3.270 3.216 1.00 97.56 170 ARG A C 1
ATOM 1303 O O . ARG A 1 170 ? -9.812 2.176 3.623 1.00 97.56 170 ARG A O 1
ATOM 1310 N N . PHE A 1 171 ? -9.362 4.215 2.787 1.00 98.62 171 PHE A N 1
ATOM 1311 C CA . PHE A 1 171 ? -7.919 4.023 2.635 1.00 98.62 171 PHE A CA 1
ATOM 1312 C C . PHE A 1 171 ? -7.135 4.385 3.898 1.00 98.62 171 PHE A C 1
ATOM 1314 O O . PHE A 1 171 ? -7.314 5.464 4.463 1.00 98.62 171 PHE A O 1
ATOM 1321 N N . HIS A 1 172 ? -6.222 3.502 4.296 1.00 98.69 172 HIS A N 1
ATOM 1322 C CA . HIS A 1 172 ? -5.332 3.706 5.434 1.00 98.69 172 HIS A CA 1
ATOM 1323 C C . HIS A 1 172 ? -3.890 3.401 5.034 1.00 98.69 172 HIS A C 1
ATOM 1325 O O . HIS A 1 172 ? -3.606 2.401 4.366 1.00 98.69 172 HIS A O 1
ATOM 1331 N N . LEU A 1 173 ? -2.976 4.272 5.446 1.00 97.94 173 LEU A N 1
ATOM 1332 C CA . LEU A 1 173 ? -1.549 4.169 5.169 1.00 97.94 173 LEU A CA 1
ATOM 1333 C C . LEU A 1 173 ? -0.790 4.081 6.490 1.00 97.94 173 LEU A C 1
ATOM 1335 O O . LEU A 1 173 ? -0.984 4.900 7.380 1.00 97.94 173 LEU A O 1
ATOM 1339 N N . PHE A 1 174 ? 0.083 3.098 6.623 1.00 98.62 174 PHE A N 1
ATOM 1340 C CA . PHE A 1 174 ? 1.020 2.998 7.730 1.00 98.62 174 PHE A CA 1
ATOM 1341 C C . PHE A 1 174 ? 2.438 3.102 7.191 1.00 98.62 174 PHE A C 1
ATOM 1343 O O . PHE A 1 174 ? 2.795 2.423 6.225 1.00 98.62 174 PHE A O 1
ATOM 1350 N N . ASP A 1 175 ? 3.272 3.891 7.850 1.00 98.50 175 ASP A N 1
ATOM 1351 C CA . ASP A 1 175 ? 4.678 3.938 7.505 1.00 98.50 175 ASP A CA 1
ATOM 1352 C C . ASP A 1 175 ? 5.586 4.255 8.684 1.00 98.50 175 ASP A C 1
ATOM 1354 O O . ASP A 1 175 ? 5.163 4.820 9.694 1.00 98.50 175 ASP A O 1
ATOM 1358 N N . HIS A 1 176 ? 6.851 3.875 8.544 1.00 97.94 176 HIS A N 1
ATOM 1359 C CA . HIS A 1 176 ? 7.900 4.331 9.442 1.00 97.94 176 HIS A CA 1
ATOM 1360 C C . HIS A 1 176 ? 8.584 5.550 8.834 1.00 97.94 176 HIS A C 1
ATOM 1362 O O . HIS A 1 176 ? 8.879 5.574 7.642 1.00 97.94 176 HIS A O 1
ATOM 1368 N N . ALA A 1 177 ? 8.849 6.557 9.662 1.00 97.81 177 ALA A N 1
ATOM 1369 C CA . ALA A 1 177 ? 9.388 7.844 9.242 1.00 97.81 177 ALA A CA 1
ATOM 1370 C C . ALA A 1 177 ? 10.683 7.727 8.424 1.00 97.81 177 ALA A C 1
ATOM 1372 O O . ALA A 1 177 ? 10.915 8.545 7.542 1.00 97.81 177 ALA A O 1
ATOM 1373 N N . TYR A 1 178 ? 11.508 6.719 8.706 1.00 97.50 178 TYR A N 1
ATOM 1374 C CA . TYR A 1 178 ? 12.771 6.457 8.016 1.00 97.50 178 TYR A CA 1
ATOM 1375 C C . TYR A 1 178 ? 12.884 4.980 7.632 1.00 97.50 178 TYR A C 1
ATOM 1377 O O . TYR A 1 178 ? 13.921 4.362 7.846 1.00 97.50 178 TYR A O 1
ATOM 1385 N N . ASP A 1 179 ? 11.790 4.376 7.149 1.00 98.38 179 ASP A N 1
ATOM 1386 C CA . ASP A 1 179 ? 11.755 2.970 6.727 1.00 98.38 179 ASP A CA 1
ATOM 1387 C C . ASP A 1 179 ? 12.974 2.618 5.851 1.00 98.38 179 ASP A C 1
ATOM 1389 O O . ASP A 1 179 ? 13.086 3.040 4.694 1.00 98.38 179 ASP A O 1
ATOM 1393 N N . ALA A 1 180 ? 13.888 1.820 6.415 1.00 97.94 180 ALA A N 1
ATOM 1394 C CA . ALA A 1 180 ? 15.194 1.564 5.815 1.00 97.94 180 ALA A CA 1
ATOM 1395 C C . ALA A 1 180 ? 15.084 0.835 4.471 1.00 97.94 180 ALA A C 1
ATOM 1397 O O . ALA A 1 180 ? 15.925 1.011 3.590 1.00 97.94 180 ALA A O 1
ATOM 1398 N N . VAL A 1 181 ? 14.034 0.028 4.284 1.00 98.12 181 VAL A N 1
ATOM 1399 C CA . VAL A 1 181 ? 13.817 -0.699 3.030 1.00 98.12 181 VAL A CA 1
ATOM 1400 C C . VAL A 1 181 ? 13.381 0.265 1.933 1.00 98.12 181 VAL A C 1
ATOM 1402 O O . VAL A 1 181 ? 13.847 0.152 0.797 1.00 98.12 181 VAL A O 1
ATOM 1405 N N . GLN A 1 182 ? 12.519 1.232 2.248 1.00 98.50 182 GLN A N 1
ATOM 1406 C CA . GLN A 1 182 ? 12.134 2.253 1.275 1.00 98.50 182 GLN A CA 1
ATOM 1407 C C . GLN A 1 182 ? 13.310 3.158 0.908 1.00 98.50 182 GLN A C 1
ATOM 1409 O O . GLN A 1 182 ? 13.526 3.385 -0.284 1.00 98.50 182 GLN A O 1
ATOM 1414 N N . GLU A 1 183 ? 14.110 3.603 1.883 1.00 98.50 183 GLU A N 1
ATOM 1415 C CA . GLU A 1 183 ? 15.326 4.387 1.618 1.00 98.50 183 GLU A CA 1
ATOM 1416 C C . GLU A 1 183 ? 16.331 3.610 0.746 1.00 98.50 183 GLU A C 1
ATOM 1418 O O . GLU A 1 183 ? 16.891 4.156 -0.212 1.00 98.50 183 GLU A O 1
ATOM 1423 N N . ASP A 1 184 ? 16.504 2.308 0.995 1.00 98.31 184 ASP A N 1
ATOM 1424 C CA . ASP A 1 184 ? 17.361 1.444 0.180 1.00 98.31 184 ASP A CA 1
ATOM 1425 C C . ASP A 1 184 ? 16.857 1.282 -1.259 1.00 98.31 184 ASP A C 1
ATOM 1427 O O . ASP A 1 184 ? 17.652 1.351 -2.204 1.00 98.31 184 ASP A O 1
ATOM 1431 N N . PHE A 1 185 ? 15.547 1.104 -1.458 1.00 97.56 185 PHE A N 1
ATOM 1432 C CA . PHE A 1 185 ? 14.967 1.042 -2.801 1.00 97.56 185 PHE A CA 1
ATOM 1433 C C . PHE A 1 185 ? 15.060 2.383 -3.528 1.00 97.56 185 PHE A C 1
ATOM 1435 O O . PHE A 1 185 ? 15.423 2.407 -4.702 1.00 97.56 185 PHE A O 1
ATOM 1442 N N . LEU A 1 186 ? 14.806 3.498 -2.843 1.00 98.31 186 LEU A N 1
ATOM 1443 C CA . LEU A 1 186 ? 14.992 4.839 -3.394 1.00 98.31 186 LEU A CA 1
ATOM 1444 C C . LEU A 1 186 ? 16.436 5.046 -3.867 1.00 98.31 186 LEU A C 1
ATOM 1446 O O . LEU A 1 186 ? 16.664 5.470 -5.002 1.00 98.31 186 LEU A O 1
ATOM 1450 N N . ARG A 1 187 ? 17.422 4.645 -3.057 1.00 98.12 187 ARG A N 1
ATOM 1451 C CA . ARG A 1 187 ? 18.843 4.653 -3.435 1.00 98.12 187 ARG A CA 1
ATOM 1452 C C . ARG A 1 187 ? 19.130 3.767 -4.649 1.00 98.12 187 ARG A C 1
ATOM 1454 O O . ARG A 1 187 ? 19.828 4.211 -5.559 1.00 98.12 187 ARG A O 1
ATOM 1461 N N . MET A 1 188 ? 18.595 2.545 -4.690 1.00 96.50 188 MET A N 1
ATOM 1462 C CA . MET A 1 188 ? 18.766 1.616 -5.819 1.00 96.50 188 MET A CA 1
ATOM 1463 C C . MET A 1 188 ? 18.163 2.159 -7.121 1.00 96.50 188 MET A C 1
ATOM 1465 O O . MET A 1 188 ? 18.718 1.939 -8.196 1.00 96.50 188 MET A O 1
ATOM 1469 N N . LEU A 1 189 ? 17.058 2.898 -7.020 1.00 95.94 189 LEU A N 1
ATOM 1470 C CA . LEU A 1 189 ? 16.387 3.547 -8.145 1.00 95.94 189 LEU A CA 1
ATOM 1471 C C . LEU A 1 189 ? 17.047 4.872 -8.560 1.00 95.94 189 LEU A C 1
ATOM 1473 O O . LEU A 1 189 ? 16.605 5.489 -9.524 1.00 95.94 189 LEU A O 1
ATOM 1477 N N . GLY A 1 190 ? 18.114 5.299 -7.874 1.00 97.44 190 GLY A N 1
ATOM 1478 C CA . GLY A 1 190 ? 18.861 6.518 -8.195 1.00 97.44 190 GLY A CA 1
ATOM 1479 C C . GLY A 1 190 ? 18.309 7.796 -7.558 1.00 97.44 190 GLY A C 1
ATOM 1480 O O . GLY A 1 190 ? 18.724 8.888 -7.942 1.00 97.44 190 GLY A O 1
ATOM 1481 N N . TYR A 1 191 ? 17.418 7.675 -6.573 1.00 97.44 191 TYR A N 1
ATOM 1482 C CA . TYR A 1 191 ? 16.769 8.784 -5.868 1.00 97.44 191 TYR A CA 1
ATOM 1483 C C . TYR A 1 191 ? 16.986 8.706 -4.344 1.00 97.44 191 TYR A C 1
ATOM 1485 O O . TYR A 1 191 ? 16.007 8.694 -3.604 1.00 97.44 191 TYR A O 1
ATOM 1493 N N . PRO A 1 192 ? 18.233 8.622 -3.837 1.00 97.62 192 PRO A N 1
ATOM 1494 C CA . PRO A 1 192 ? 18.471 8.543 -2.396 1.00 97.62 192 PRO A CA 1
ATOM 1495 C C . PRO A 1 192 ? 17.901 9.775 -1.678 1.00 97.62 192 PRO A C 1
ATOM 1497 O O . PRO A 1 192 ? 18.182 10.909 -2.071 1.00 97.62 192 PRO A O 1
ATOM 1500 N N . ALA A 1 193 ? 17.130 9.548 -0.619 1.00 95.62 193 ALA A N 1
ATOM 1501 C CA . ALA A 1 193 ? 16.512 10.591 0.191 1.00 95.62 193 ALA A CA 1
ATOM 1502 C C . ALA A 1 193 ? 16.308 10.091 1.626 1.00 95.62 193 ALA A C 1
ATOM 1504 O O . ALA A 1 193 ? 16.085 8.899 1.822 1.00 95.62 193 ALA A O 1
ATOM 1505 N N . ASP A 1 194 ? 16.336 11.011 2.596 1.00 95.19 194 ASP A N 1
ATOM 1506 C CA . ASP A 1 194 ? 15.688 10.767 3.888 1.00 95.19 194 ASP A CA 1
ATOM 1507 C C . ASP A 1 194 ? 14.180 10.633 3.630 1.00 95.19 194 ASP A C 1
ATOM 1509 O O . ASP A 1 194 ? 13.595 11.483 2.946 1.00 95.19 194 ASP A O 1
ATOM 1513 N N . LEU A 1 195 ? 13.550 9.581 4.153 1.00 97.38 195 LEU A N 1
ATOM 1514 C CA . LEU A 1 195 ? 12.188 9.228 3.748 1.00 97.38 195 LEU A CA 1
ATOM 1515 C C . LEU A 1 195 ? 11.127 10.232 4.229 1.00 97.38 195 LEU A C 1
ATOM 1517 O O . LEU A 1 195 ? 10.240 10.599 3.455 1.00 97.38 195 LEU A O 1
ATOM 1521 N N . LEU A 1 196 ? 11.232 10.699 5.481 1.00 97.56 196 LEU A N 1
ATOM 1522 C CA . LEU A 1 196 ? 10.170 11.446 6.169 1.00 97.56 196 LEU A CA 1
ATOM 1523 C C . LEU A 1 196 ? 9.636 12.659 5.382 1.00 97.56 196 LEU A C 1
ATOM 1525 O O . LEU A 1 196 ? 8.428 12.727 5.179 1.00 97.56 196 LEU A O 1
ATOM 1529 N N . PRO A 1 197 ? 10.461 13.593 4.858 1.00 96.81 197 PRO A N 1
ATOM 1530 C CA . PRO A 1 197 ? 9.926 14.739 4.119 1.00 96.81 197 PRO A CA 1
ATOM 1531 C C . PRO A 1 197 ? 9.135 14.345 2.863 1.00 96.81 197 PRO A C 1
ATOM 1533 O O . PRO A 1 197 ? 8.182 15.028 2.487 1.00 96.81 197 PRO A O 1
ATOM 1536 N N . GLY A 1 198 ? 9.541 13.262 2.191 1.00 97.69 198 GLY A N 1
ATOM 1537 C CA . GLY A 1 198 ? 8.845 12.742 1.016 1.00 97.69 198 GLY A CA 1
ATOM 1538 C C . GLY A 1 198 ? 7.547 12.026 1.380 1.00 97.69 198 GLY A C 1
ATOM 1539 O O . GLY A 1 198 ? 6.535 12.235 0.711 1.00 97.69 198 GLY A O 1
ATOM 1540 N N . LEU A 1 199 ? 7.572 11.241 2.459 1.00 98.38 199 LEU A N 1
ATOM 1541 C CA . LEU A 1 199 ? 6.398 10.597 3.041 1.00 98.38 199 LEU A CA 1
ATOM 1542 C C . LEU A 1 199 ? 5.338 11.631 3.448 1.00 98.38 199 LEU A C 1
ATOM 1544 O O . LEU A 1 199 ? 4.198 11.517 3.003 1.00 98.38 199 LEU A O 1
ATOM 1548 N N . ASP A 1 200 ? 5.715 12.669 4.198 1.00 97.88 200 ASP A N 1
ATOM 1549 C CA . ASP A 1 200 ? 4.798 13.728 4.651 1.00 97.88 200 ASP A CA 1
ATOM 1550 C C . ASP A 1 200 ? 4.127 14.431 3.470 1.00 97.88 200 ASP A C 1
ATOM 1552 O O . ASP A 1 200 ? 2.914 14.654 3.461 1.00 97.88 200 ASP A O 1
ATOM 1556 N N . ALA A 1 201 ? 4.912 14.752 2.440 1.00 98.38 201 ALA A N 1
ATOM 1557 C CA . ALA A 1 201 ? 4.400 15.398 1.242 1.00 98.38 201 ALA A CA 1
ATOM 1558 C C . ALA A 1 201 ? 3.455 14.476 0.451 1.00 98.38 201 ALA A C 1
ATOM 1560 O O . ALA A 1 201 ? 2.399 14.925 0.007 1.00 98.38 201 ALA A O 1
ATOM 1561 N N . ASN A 1 202 ? 3.790 13.188 0.315 1.00 98.56 202 ASN A N 1
ATOM 1562 C CA . ASN A 1 202 ? 2.921 12.207 -0.337 1.00 98.56 202 ASN A CA 1
ATOM 1563 C C . ASN A 1 202 ? 1.595 12.042 0.421 1.00 98.56 202 ASN A C 1
ATOM 1565 O O . ASN A 1 202 ? 0.535 12.055 -0.204 1.00 98.56 202 ASN A O 1
ATOM 1569 N N . VAL A 1 203 ? 1.636 11.916 1.752 1.00 98.44 203 VAL A N 1
ATOM 1570 C CA . VAL A 1 203 ? 0.434 11.799 2.592 1.00 98.44 203 VAL A CA 1
ATOM 1571 C C . VAL A 1 203 ? -0.438 13.044 2.455 1.00 98.44 203 VAL A C 1
ATOM 1573 O O . VAL A 1 203 ? -1.627 12.913 2.170 1.00 98.44 203 VAL A O 1
ATOM 1576 N N . ALA A 1 204 ? 0.139 14.243 2.573 1.00 98.44 204 ALA A N 1
ATOM 1577 C CA . ALA A 1 204 ? -0.609 15.493 2.454 1.00 98.44 204 ALA A CA 1
ATOM 1578 C C . ALA A 1 204 ? -1.291 15.645 1.080 1.00 98.44 204 ALA A C 1
ATOM 1580 O O . ALA A 1 204 ? -2.455 16.041 1.002 1.00 98.44 204 ALA A O 1
ATOM 1581 N N . GLU A 1 205 ? -0.594 15.302 -0.007 1.00 98.50 205 GLU A N 1
ATOM 1582 C CA . GLU A 1 205 ? -1.146 15.341 -1.367 1.00 98.50 205 GLU A CA 1
ATOM 1583 C C . GLU A 1 205 ? -2.256 14.301 -1.570 1.00 98.50 205 GLU A C 1
ATOM 1585 O O . GLU A 1 205 ? -3.293 14.616 -2.153 1.00 98.50 205 GLU A O 1
ATOM 1590 N N . LEU A 1 206 ? -2.076 13.079 -1.059 1.00 98.44 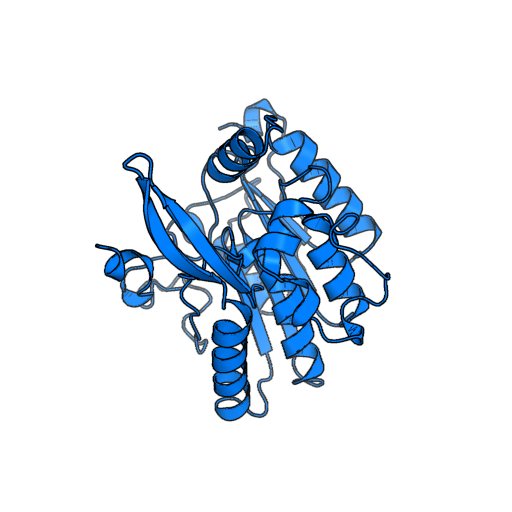206 LEU A N 1
ATOM 1591 C CA . LEU A 1 206 ? -3.109 12.046 -1.120 1.00 98.44 206 LEU A CA 1
ATOM 1592 C C . LEU A 1 206 ? -4.346 12.433 -0.307 1.00 98.44 206 LEU A C 1
ATOM 1594 O O . LEU A 1 206 ? -5.458 12.253 -0.789 1.00 98.44 206 LEU A O 1
ATOM 1598 N N . GLN A 1 207 ? -4.186 13.004 0.888 1.00 98.31 207 GLN A N 1
ATOM 1599 C CA . GLN A 1 207 ? -5.309 13.450 1.719 1.00 98.31 207 GLN A CA 1
ATOM 1600 C C . GLN A 1 207 ? -6.066 14.638 1.115 1.00 98.31 207 GLN A C 1
ATOM 1602 O O . GLN A 1 207 ? -7.270 14.769 1.336 1.00 98.31 207 GLN A O 1
ATOM 1607 N N . ALA A 1 208 ? -5.399 15.483 0.324 1.00 98.25 208 ALA A N 1
ATOM 1608 C CA . ALA A 1 208 ? -6.062 16.566 -0.397 1.00 98.25 208 ALA A CA 1
ATOM 1609 C C . ALA A 1 208 ? -7.039 16.049 -1.472 1.00 98.25 208 ALA A C 1
ATOM 1611 O O . ALA A 1 208 ? -8.070 16.677 -1.712 1.00 98.25 208 ALA A O 1
ATOM 1612 N N . GLU A 1 209 ? -6.739 14.905 -2.098 1.00 97.19 209 GLU A N 1
ATOM 1613 C CA . GLU A 1 209 ? -7.583 14.279 -3.130 1.00 97.19 209 GLU A CA 1
ATOM 1614 C C . GLU A 1 209 ? -8.492 13.166 -2.586 1.00 97.19 209 GLU A C 1
ATOM 1616 O O . GLU A 1 209 ? -9.549 12.896 -3.155 1.00 97.19 209 GLU A O 1
ATOM 1621 N N . ILE A 1 210 ? -8.113 12.543 -1.468 1.00 97.56 210 ILE A N 1
ATOM 1622 C CA . ILE A 1 210 ? -8.815 11.439 -0.807 1.00 97.56 210 ILE A CA 1
ATOM 1623 C C . ILE A 1 210 ? -9.059 11.845 0.661 1.00 97.56 210 ILE A C 1
ATOM 1625 O O . ILE A 1 210 ? -8.354 11.383 1.558 1.00 97.56 210 ILE A O 1
ATOM 1629 N N . PRO A 1 211 ? -10.060 12.699 0.961 1.00 93.25 211 PRO A N 1
ATOM 1630 C CA . PRO A 1 211 ? -10.193 13.342 2.279 1.0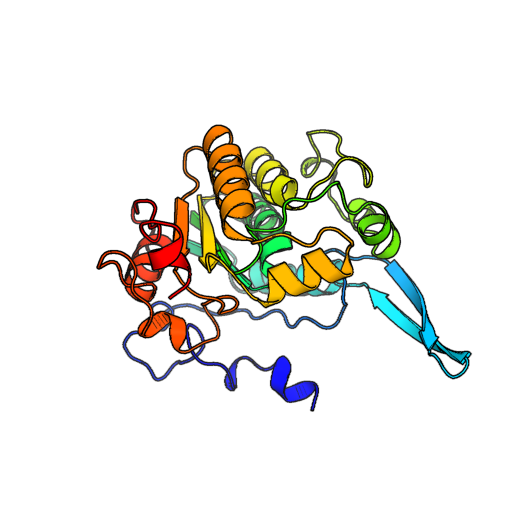0 93.25 211 PRO A CA 1
ATOM 1631 C C . PRO A 1 211 ? -10.429 12.391 3.463 1.00 93.25 211 PRO A C 1
ATOM 1633 O O . PRO A 1 211 ? -10.252 12.766 4.626 1.00 93.25 211 PRO A O 1
ATOM 1636 N N . LEU A 1 212 ? -10.860 11.157 3.187 1.00 94.38 212 LEU A N 1
ATOM 1637 C CA . LEU A 1 212 ? -11.057 10.110 4.192 1.00 94.38 212 LEU A CA 1
ATOM 1638 C C . LEU A 1 212 ? -9.830 9.210 4.379 1.00 94.38 212 LEU A C 1
ATOM 1640 O O . LEU A 1 212 ? -9.879 8.318 5.223 1.00 94.38 212 LEU A O 1
ATOM 1644 N N . LEU A 1 213 ? -8.746 9.437 3.630 1.00 98.38 213 LEU A N 1
ATOM 1645 C CA . LEU A 1 213 ? -7.492 8.732 3.849 1.00 98.38 213 LEU A CA 1
ATOM 1646 C C . LEU A 1 213 ? -6.919 9.119 5.212 1.00 98.38 213 LEU A C 1
ATOM 1648 O O . LEU A 1 213 ? -6.838 10.303 5.560 1.00 98.38 213 LEU A O 1
ATOM 1652 N N . ARG A 1 214 ? -6.526 8.112 5.986 1.00 98.44 214 ARG A N 1
ATOM 1653 C CA . ARG A 1 214 ? -5.847 8.293 7.272 1.00 98.44 214 ARG A CA 1
ATOM 1654 C C . ARG A 1 214 ? -4.492 7.617 7.265 1.00 98.44 214 ARG A C 1
ATOM 1656 O O . ARG A 1 214 ? -4.286 6.610 6.587 1.00 98.44 214 ARG A O 1
ATOM 1663 N N . SER A 1 215 ? -3.573 8.186 8.022 1.00 98.50 215 SER A N 1
ATOM 1664 C CA . SER A 1 215 ? -2.181 7.786 8.073 1.00 98.50 215 SER A CA 1
ATOM 1665 C C . SER A 1 215 ? -1.722 7.525 9.503 1.00 98.50 215 SER A C 1
ATOM 1667 O O . SER A 1 215 ? -2.168 8.164 10.455 1.00 98.50 215 SER A O 1
ATOM 1669 N N . TYR A 1 216 ? -0.808 6.576 9.643 1.00 98.62 216 TYR A N 1
ATOM 1670 C CA . TYR A 1 216 ? -0.043 6.349 10.854 1.00 98.62 216 TYR A 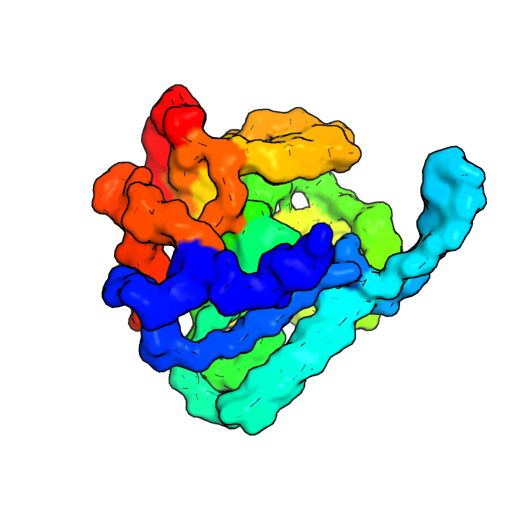CA 1
ATOM 1671 C C . TYR A 1 216 ? 1.439 6.378 10.474 1.00 98.62 216 TYR A C 1
ATOM 1673 O O . TYR A 1 216 ? 1.957 5.414 9.910 1.00 98.62 216 TYR A O 1
ATOM 1681 N N . VAL A 1 217 ? 2.123 7.473 10.800 1.00 98.31 217 VAL A N 1
ATOM 1682 C CA . VAL A 1 217 ? 3.569 7.650 10.628 1.00 98.31 217 VAL A CA 1
ATOM 1683 C C . VAL A 1 217 ? 4.266 7.413 11.966 1.00 98.31 217 VAL A C 1
ATOM 1685 O O . VAL A 1 217 ? 4.296 8.268 12.856 1.00 98.31 217 VAL A O 1
ATOM 1688 N N . SER A 1 218 ? 4.814 6.213 12.111 1.00 97.19 218 SER A N 1
ATOM 1689 C CA . SER A 1 218 ? 5.568 5.762 13.278 1.00 97.19 218 SER A CA 1
ATOM 1690 C C . SER A 1 218 ? 7.017 6.264 13.238 1.00 97.19 218 SER A C 1
ATOM 1692 O O . SER A 1 218 ? 7.598 6.327 12.158 1.00 97.19 218 SER A O 1
ATOM 1694 N N . PRO A 1 219 ? 7.678 6.534 14.380 1.00 96.44 219 PRO A N 1
ATOM 1695 C CA . PRO A 1 219 ? 9.110 6.823 14.383 1.00 96.44 219 PRO A CA 1
ATOM 1696 C C . PRO A 1 219 ? 9.945 5.563 14.076 1.00 96.44 219 PRO A C 1
ATOM 1698 O O . PRO A 1 219 ? 9.468 4.436 14.246 1.00 96.44 219 PRO A O 1
ATOM 1701 N N . GLY A 1 220 ? 11.188 5.747 13.641 1.00 95.69 220 GLY A N 1
ATOM 1702 C CA . GLY A 1 220 ? 12.185 4.700 13.418 1.00 95.69 220 GLY A CA 1
ATOM 1703 C C . GLY A 1 220 ? 12.267 4.197 11.974 1.00 95.69 220 GLY A C 1
ATOM 1704 O O . GLY A 1 220 ? 11.723 4.803 11.053 1.00 95.69 220 GLY A O 1
ATOM 1705 N N . GLU A 1 221 ? 12.970 3.075 11.803 1.00 97.06 221 GLU A N 1
ATOM 1706 C CA . GLU A 1 221 ? 13.433 2.573 10.495 1.00 97.06 221 GLU A CA 1
ATOM 1707 C C . GLU A 1 221 ? 12.848 1.203 10.101 1.00 97.06 221 GLU A C 1
ATOM 1709 O O . GLU A 1 221 ? 13.227 0.617 9.086 1.00 97.06 221 GLU A O 1
ATOM 1714 N N . PHE A 1 222 ? 11.945 0.651 10.919 1.00 97.06 222 PHE A N 1
ATOM 1715 C CA . PHE A 1 222 ? 11.362 -0.673 10.685 1.00 97.06 222 PHE A CA 1
ATOM 1716 C C . PHE A 1 222 ? 10.517 -0.710 9.399 1.00 97.06 222 PHE A C 1
ATOM 1718 O O . PHE A 1 222 ? 10.080 0.321 8.902 1.00 97.06 222 PHE A O 1
ATOM 1725 N N . HIS A 1 223 ? 10.247 -1.905 8.866 1.00 97.62 223 HIS A N 1
ATOM 1726 C CA . HIS A 1 223 ? 9.532 -2.064 7.601 1.00 97.62 223 HIS A CA 1
ATOM 1727 C C . HIS A 1 223 ? 8.206 -2.817 7.760 1.00 97.62 223 HIS A C 1
ATOM 1729 O O . HIS A 1 223 ? 8.179 -3.975 8.187 1.00 97.62 223 HIS A O 1
ATOM 1735 N N . THR A 1 224 ? 7.108 -2.195 7.313 1.00 97.00 224 THR A N 1
ATOM 1736 C CA . THR A 1 224 ? 5.716 -2.699 7.401 1.00 97.00 224 THR A CA 1
ATOM 1737 C C . THR A 1 224 ? 5.188 -2.838 8.845 1.00 97.00 224 THR A C 1
ATOM 1739 O O . THR A 1 224 ? 5.745 -2.244 9.764 1.00 97.00 224 THR A O 1
ATOM 1742 N N . LEU A 1 225 ? 4.088 -3.582 9.052 1.00 97.69 225 LEU A N 1
ATOM 1743 C CA . LEU A 1 225 ? 3.461 -3.761 10.370 1.00 97.69 225 LEU A CA 1
ATOM 1744 C C . LEU A 1 225 ? 2.829 -5.151 10.563 1.00 97.69 225 LEU A C 1
ATOM 1746 O O . LEU A 1 225 ? 3.239 -5.904 11.439 1.00 97.69 225 LEU A O 1
ATOM 1750 N N . LEU A 1 226 ? 1.835 -5.510 9.740 1.00 96.69 226 LEU A N 1
ATOM 1751 C CA . LEU A 1 226 ? 0.863 -6.563 10.087 1.00 96.69 226 LEU A CA 1
ATOM 1752 C C . LEU A 1 226 ? 1.412 -7.986 10.209 1.00 96.69 226 LEU A C 1
ATOM 1754 O O . LEU A 1 226 ? 0.731 -8.826 10.778 1.00 96.69 226 LEU A O 1
ATOM 1758 N N . ARG A 1 227 ? 2.600 -8.291 9.682 1.00 94.69 227 ARG A N 1
ATOM 1759 C CA . ARG A 1 227 ? 3.191 -9.642 9.773 1.00 94.69 227 ARG A CA 1
ATOM 1760 C C . ARG A 1 227 ? 4.151 -9.818 10.953 1.00 94.69 227 ARG A C 1
ATOM 1762 O O . ARG A 1 227 ? 4.824 -10.843 11.046 1.00 94.69 227 ARG A O 1
ATOM 1769 N N . TYR A 1 228 ? 4.259 -8.798 11.800 1.00 96.38 228 TYR A N 1
ATOM 1770 C CA . TYR A 1 228 ? 5.292 -8.686 12.816 1.00 96.38 228 TYR A CA 1
ATOM 1771 C C . TYR A 1 228 ? 4.714 -8.331 14.187 1.00 96.38 228 TYR A C 1
ATOM 1773 O O . TYR A 1 228 ? 3.645 -7.725 14.295 1.00 96.38 228 TYR A O 1
ATOM 1781 N N . SER A 1 229 ? 5.458 -8.683 15.239 1.00 96.44 229 SER A N 1
ATOM 1782 C CA . SER A 1 229 ? 5.117 -8.388 16.639 1.00 96.44 229 SER A CA 1
ATOM 1783 C C . SER A 1 229 ? 4.995 -6.884 16.927 1.00 96.44 229 SER A C 1
ATOM 1785 O O . SER A 1 229 ? 4.325 -6.465 17.869 1.00 96.44 229 SER A O 1
ATOM 1787 N N . GLU A 1 230 ? 5.599 -6.075 16.060 1.00 96.25 230 GLU A N 1
ATOM 1788 C CA . GLU A 1 230 ? 5.578 -4.623 15.999 1.00 96.25 230 GLU A CA 1
ATOM 1789 C C . GLU A 1 230 ? 4.151 -4.078 15.949 1.00 96.25 230 GLU A C 1
ATOM 1791 O O . GLU A 1 230 ? 3.905 -3.004 16.491 1.00 96.25 230 GLU A O 1
ATOM 1796 N N . LEU A 1 231 ? 3.189 -4.839 15.408 1.00 98.31 231 LEU A N 1
ATOM 1797 C CA . LEU A 1 231 ? 1.766 -4.516 15.522 1.00 98.31 231 LEU A CA 1
ATOM 1798 C C . LEU A 1 231 ? 1.357 -4.250 16.981 1.00 98.31 231 LEU A C 1
ATOM 1800 O O . LEU A 1 231 ? 0.655 -3.280 17.255 1.00 98.31 231 LEU A O 1
ATOM 1804 N N . TYR A 1 232 ? 1.819 -5.080 17.916 1.00 98.19 232 TYR A N 1
ATOM 1805 C CA . TYR A 1 232 ? 1.411 -5.054 19.323 1.00 98.19 232 TYR A CA 1
ATOM 1806 C C . TYR A 1 232 ? 2.241 -4.106 20.187 1.00 98.19 232 TYR A C 1
ATOM 1808 O O . TYR A 1 232 ? 1.715 -3.515 21.136 1.00 98.19 232 TYR A O 1
ATOM 1816 N N . SER A 1 233 ? 3.536 -3.994 19.888 1.00 96.12 233 SER A N 1
ATOM 1817 C CA . SER A 1 233 ? 4.493 -3.236 20.699 1.00 96.12 233 SER A CA 1
ATOM 1818 C C . SER A 1 233 ? 4.606 -1.769 20.287 1.00 96.12 233 SER A C 1
ATOM 1820 O O . SER A 1 233 ? 5.005 -0.940 21.108 1.00 96.12 233 SER A O 1
ATOM 1822 N N . ARG A 1 234 ? 4.251 -1.419 19.042 1.00 95.62 234 ARG A N 1
ATOM 1823 C CA . ARG A 1 234 ? 4.419 -0.056 18.535 1.00 95.62 234 ARG A CA 1
ATOM 1824 C C . ARG A 1 234 ? 3.353 0.892 19.086 1.00 95.62 234 ARG A C 1
ATOM 1826 O O . ARG A 1 234 ? 2.158 0.600 19.071 1.00 95.62 234 ARG A O 1
ATOM 1833 N N . SER A 1 235 ? 3.812 2.060 19.528 1.00 96.00 235 SER A N 1
ATOM 1834 C CA . SER A 1 235 ? 2.984 3.193 19.940 1.00 96.00 235 SER A CA 1
ATOM 1835 C C . SER A 1 235 ? 3.601 4.501 19.450 1.00 96.00 235 SER A C 1
ATOM 1837 O O . SER A 1 235 ? 4.825 4.621 19.336 1.00 96.00 235 SER A O 1
ATOM 1839 N N . THR A 1 236 ? 2.771 5.477 19.102 1.00 96.19 236 THR A N 1
ATOM 1840 C CA . THR A 1 236 ? 3.187 6.807 18.643 1.00 96.19 236 THR A CA 1
ATOM 1841 C C . THR A 1 236 ? 2.194 7.832 19.163 1.00 96.19 236 THR A C 1
ATOM 1843 O O . THR A 1 236 ? 0.999 7.703 18.924 1.00 96.19 236 THR A O 1
ATOM 1846 N N . ASN A 1 237 ? 2.690 8.831 19.902 1.00 92.38 237 ASN A N 1
ATOM 1847 C CA . ASN A 1 237 ? 1.866 9.806 20.631 1.00 92.38 237 ASN A CA 1
ATOM 1848 C C . ASN A 1 237 ? 0.721 9.141 21.417 1.00 92.38 237 ASN A C 1
ATOM 1850 O O . ASN A 1 237 ? -0.440 9.507 21.264 1.00 92.38 237 ASN A O 1
ATOM 1854 N N . ASP A 1 238 ? 1.062 8.123 22.211 1.00 93.31 238 ASP A N 1
ATOM 1855 C CA . ASP A 1 238 ? 0.131 7.351 23.047 1.00 93.31 238 ASP A CA 1
ATOM 1856 C C . ASP A 1 238 ? -0.958 6.563 22.292 1.00 93.31 238 ASP A C 1
ATOM 1858 O O . ASP A 1 238 ? -1.807 5.930 22.920 1.00 93.31 238 ASP A O 1
ATOM 1862 N N . VAL A 1 239 ? -0.907 6.512 20.957 1.00 97.75 239 VAL A N 1
ATOM 1863 C CA . VAL A 1 239 ? -1.759 5.639 20.143 1.00 97.75 239 VAL A CA 1
ATOM 1864 C C . VAL A 1 239 ? -0.988 4.370 19.805 1.00 97.75 239 VAL A C 1
ATOM 1866 O O . VAL A 1 239 ? 0.042 4.425 19.138 1.00 97.75 239 VAL A O 1
ATOM 1869 N N . ARG A 1 240 ? -1.479 3.210 20.250 1.00 98.19 240 ARG A N 1
ATOM 1870 C CA . ARG A 1 240 ? -0.902 1.911 19.877 1.00 98.19 240 ARG A CA 1
ATOM 1871 C C . ARG A 1 240 ? -1.301 1.540 18.454 1.00 98.19 240 ARG A C 1
ATOM 1873 O O . ARG A 1 240 ? -2.466 1.673 18.080 1.00 98.19 240 ARG A O 1
ATOM 1880 N N . ALA A 1 241 ? -0.363 0.982 17.695 1.00 98.31 241 ALA A N 1
ATOM 1881 C CA . ALA A 1 241 ? -0.617 0.549 16.325 1.00 98.31 241 ALA A CA 1
ATOM 1882 C C . ALA A 1 241 ? -1.710 -0.536 16.258 1.00 98.31 241 ALA A C 1
ATOM 1884 O O . ALA A 1 241 ? -2.597 -0.446 15.415 1.00 98.31 241 ALA A O 1
ATOM 1885 N N . VAL A 1 242 ? -1.712 -1.513 17.179 1.00 98.69 242 VAL A N 1
ATOM 1886 C CA . VAL A 1 242 ? -2.766 -2.544 17.247 1.00 98.69 242 VAL A CA 1
ATOM 1887 C C . VAL A 1 242 ? -4.154 -1.961 17.508 1.00 98.69 242 VAL A C 1
ATOM 1889 O O . VAL A 1 242 ? -5.124 -2.439 16.926 1.00 98.69 242 VAL A O 1
ATOM 1892 N N . ASP A 1 243 ? -4.265 -0.925 18.341 1.00 98.69 243 ASP A N 1
ATOM 1893 C CA . ASP A 1 243 ? -5.557 -0.319 18.669 1.00 98.69 243 ASP A CA 1
ATOM 1894 C C . ASP A 1 243 ? -6.065 0.524 17.495 1.00 98.69 243 ASP A C 1
ATOM 1896 O O . ASP A 1 243 ? -7.229 0.407 17.120 1.00 98.69 243 ASP A O 1
ATOM 1900 N N . TRP A 1 244 ? -5.174 1.267 16.828 1.00 98.69 244 TRP A N 1
ATOM 1901 C CA . TRP A 1 244 ? -5.499 1.972 15.586 1.00 98.69 244 TRP A CA 1
ATOM 1902 C C . TRP A 1 244 ? -5.949 1.001 14.485 1.00 98.69 244 TRP A C 1
ATOM 1904 O O . TRP A 1 244 ? -6.996 1.207 13.874 1.00 98.69 244 TRP A O 1
ATOM 1914 N N . VAL A 1 245 ? -5.224 -0.110 14.285 1.00 98.62 245 VAL A N 1
ATOM 1915 C CA . VAL A 1 245 ? -5.610 -1.168 13.334 1.00 98.62 245 VAL A CA 1
ATOM 1916 C C . VAL A 1 245 ? -6.959 -1.790 13.712 1.00 98.62 245 VAL A C 1
ATOM 1918 O O . VAL A 1 245 ? -7.795 -2.009 12.839 1.00 98.62 245 VAL A O 1
ATOM 1921 N N . ARG A 1 246 ? -7.216 -2.049 14.999 1.00 98.62 246 ARG A N 1
ATOM 1922 C CA . ARG A 1 246 ? -8.503 -2.589 15.459 1.00 98.62 246 ARG A CA 1
ATOM 1923 C C . ARG A 1 246 ? -9.659 -1.641 15.129 1.00 98.62 246 ARG A C 1
ATOM 1925 O O . ARG A 1 246 ? -10.676 -2.093 14.608 1.00 98.62 246 ARG A O 1
ATOM 1932 N N . SER A 1 247 ? -9.491 -0.342 15.371 1.00 98.44 247 SER A N 1
ATOM 1933 C CA . SER A 1 247 ? -10.509 0.664 15.056 1.00 98.44 247 SER A CA 1
ATOM 1934 C C . SER A 1 247 ? -10.814 0.730 13.556 1.00 98.44 247 SER A C 1
ATOM 1936 O O . SER A 1 247 ? -11.983 0.678 13.170 1.00 98.44 247 SER A O 1
ATOM 1938 N N . ILE A 1 248 ? -9.796 0.763 12.685 1.00 97.62 248 ILE A N 1
ATOM 1939 C CA . ILE A 1 248 ? -10.033 0.870 11.232 1.00 97.62 248 ILE A CA 1
ATOM 1940 C C . ILE A 1 248 ? -10.755 -0.358 10.663 1.00 97.62 248 ILE A C 1
ATOM 1942 O O . ILE A 1 248 ? -11.645 -0.206 9.824 1.00 97.62 248 ILE A O 1
ATOM 1946 N N . ILE A 1 249 ? -10.417 -1.575 11.115 1.00 97.31 249 ILE A N 1
ATOM 1947 C CA . ILE A 1 249 ? -11.031 -2.797 10.572 1.00 97.31 249 ILE A CA 1
ATOM 1948 C C . ILE A 1 249 ? -12.463 -2.991 11.073 1.00 97.31 249 ILE A C 1
ATOM 1950 O O . ILE A 1 249 ? -13.266 -3.607 10.379 1.00 97.31 249 ILE A O 1
ATOM 1954 N N . ASN A 1 250 ? -12.800 -2.402 12.223 1.00 96.44 250 ASN A N 1
ATOM 1955 C CA . ASN A 1 250 ? -14.160 -2.351 12.760 1.00 96.44 250 ASN A CA 1
ATOM 1956 C C . ASN A 1 250 ? -14.992 -1.196 12.172 1.00 96.44 250 ASN A C 1
ATOM 1958 O O . ASN A 1 250 ? -16.118 -0.957 12.604 1.00 96.44 250 ASN A O 1
ATOM 1962 N N . GLY A 1 251 ? -14.452 -0.461 11.193 1.00 94.00 251 GLY A N 1
ATOM 1963 C CA . GLY A 1 251 ? -15.153 0.641 10.542 1.00 94.00 251 GLY A CA 1
ATOM 1964 C C . GLY A 1 251 ? -15.269 1.899 11.406 1.00 94.00 251 GLY A C 1
ATOM 1965 O O . GLY A 1 251 ? -16.056 2.792 11.083 1.00 94.00 251 GLY A O 1
ATOM 1966 N N . GLU A 1 252 ? -14.480 2.028 12.468 1.00 96.44 252 GLU A N 1
ATOM 1967 C CA . GLU A 1 252 ? -14.457 3.231 13.296 1.00 96.44 252 GLU A CA 1
ATOM 1968 C C . GLU A 1 252 ? -13.741 4.383 12.572 1.00 96.44 252 GLU A C 1
ATOM 1970 O O . GLU A 1 252 ? -13.023 4.199 11.583 1.00 96.44 252 GLU A O 1
ATOM 1975 N N . THR A 1 253 ? -13.975 5.614 13.022 1.00 93.56 253 THR A N 1
ATOM 1976 C CA . THR A 1 253 ? -13.203 6.774 12.562 1.00 93.56 253 THR A CA 1
ATOM 1977 C C . THR A 1 253 ? -11.946 6.883 13.406 1.00 93.56 253 THR A C 1
ATOM 1979 O O . THR A 1 253 ? -12.026 6.850 14.631 1.00 93.56 253 THR A O 1
ATOM 1982 N N . VAL A 1 254 ? -10.805 7.057 12.747 1.00 97.50 254 VAL A N 1
ATOM 1983 C CA . VAL A 1 254 ? -9.516 7.295 13.396 1.00 97.50 254 VAL A CA 1
ATOM 1984 C C . VAL A 1 254 ? -8.943 8.635 12.954 1.00 97.50 254 VAL A C 1
ATOM 1986 O O . VAL A 1 254 ? -9.217 9.108 11.845 1.00 97.50 254 VAL A O 1
ATOM 1989 N N . ASP A 1 255 ? -8.137 9.227 13.826 1.00 97.69 255 ASP A N 1
ATOM 1990 C CA . ASP A 1 255 ? -7.307 10.376 13.491 1.00 97.69 255 ASP A CA 1
ATOM 1991 C C . ASP A 1 255 ? -5.978 9.920 12.876 1.00 97.69 255 ASP A C 1
ATOM 1993 O O . ASP A 1 255 ? -5.567 8.758 13.004 1.00 97.69 255 ASP A O 1
ATOM 1997 N N . ASP A 1 256 ? -5.313 10.854 12.198 1.00 98.19 256 ASP A N 1
ATOM 1998 C CA . ASP A 1 256 ? -3.932 10.664 11.778 1.00 98.19 256 ASP A CA 1
ATOM 1999 C C . ASP A 1 256 ? -3.012 10.572 12.999 1.00 98.19 256 ASP A C 1
ATOM 2001 O O . ASP A 1 256 ? -3.146 11.321 13.970 1.00 98.19 256 ASP A O 1
ATOM 2005 N N . VAL A 1 257 ? -2.040 9.669 12.926 1.00 98.12 257 VAL A N 1
ATOM 2006 C CA . VAL A 1 257 ? -0.989 9.518 13.933 1.00 98.12 257 VAL A CA 1
ATOM 2007 C C . VAL A 1 257 ? 0.337 9.857 13.278 1.00 98.12 257 VAL A C 1
ATOM 2009 O O . VAL A 1 257 ? 0.652 9.343 12.212 1.00 98.12 257 VAL A O 1
ATOM 2012 N N . HIS A 1 258 ? 1.133 10.714 13.911 1.00 96.94 258 HIS A N 1
ATOM 2013 C CA . HIS A 1 258 ? 2.401 11.157 13.340 1.00 96.94 258 HIS A CA 1
ATOM 2014 C C . HIS A 1 258 ? 3.455 11.378 14.420 1.00 96.94 258 HIS A C 1
ATOM 2016 O O . HIS A 1 258 ? 3.217 12.113 15.377 1.00 96.94 258 HIS A O 1
ATOM 2022 N N . CYS A 1 259 ? 4.644 10.794 14.277 1.00 94.31 259 CYS A N 1
ATOM 2023 C CA . CYS A 1 259 ? 5.764 11.056 15.182 1.00 94.31 259 CYS A CA 1
ATOM 2024 C C . CYS A 1 259 ? 6.080 12.564 15.273 1.00 94.31 259 CYS A C 1
ATOM 2026 O O . CYS A 1 259 ? 6.025 13.298 14.290 1.00 94.31 259 CYS A O 1
ATOM 2028 N N . THR A 1 260 ? 6.383 13.079 16.463 1.00 83.56 260 THR A N 1
ATOM 2029 C CA . THR A 1 260 ? 6.593 14.524 16.647 1.00 83.56 260 THR A CA 1
ATOM 2030 C C . THR A 1 260 ? 8.072 14.900 16.501 1.00 83.56 260 THR A C 1
ATOM 2032 O O . THR A 1 260 ? 8.936 14.330 17.162 1.00 83.56 260 THR A O 1
ATOM 2035 N N . ALA A 1 261 ? 8.348 15.900 15.650 1.00 70.38 261 ALA A N 1
ATOM 2036 C CA . ALA A 1 261 ? 9.666 16.453 15.297 1.00 70.38 261 ALA A CA 1
ATOM 2037 C C . ALA A 1 261 ? 10.665 15.466 14.631 1.00 70.38 261 ALA A C 1
ATOM 2039 O O . ALA A 1 261 ? 10.788 14.322 15.059 1.00 70.38 261 ALA A O 1
ATOM 2040 N N . PRO A 1 262 ? 11.488 15.896 13.647 1.00 68.88 262 PRO A N 1
ATOM 2041 C CA . PRO A 1 262 ? 12.381 14.991 12.904 1.00 68.88 262 PRO A CA 1
ATOM 2042 C C . PRO A 1 262 ? 13.330 14.143 13.768 1.00 68.88 262 PRO A C 1
ATOM 2044 O O . PRO A 1 262 ? 13.581 12.984 13.447 1.00 68.88 262 PRO A O 1
ATOM 2047 N N . ALA A 1 263 ? 13.827 14.697 14.882 1.00 68.69 263 ALA A N 1
ATOM 2048 C CA . ALA A 1 263 ? 14.691 13.989 15.832 1.00 68.69 263 ALA A CA 1
ATOM 2049 C C . ALA A 1 263 ? 13.934 12.998 16.740 1.00 68.69 263 ALA A C 1
ATOM 2051 O O . ALA A 1 263 ? 14.529 12.036 17.220 1.00 68.69 263 ALA A O 1
ATOM 2052 N N . GLY A 1 264 ? 12.639 13.224 16.984 1.00 79.56 264 GLY A N 1
ATOM 2053 C CA . GLY A 1 264 ? 11.760 12.260 17.652 1.00 79.56 264 GLY A CA 1
ATOM 2054 C C . GLY A 1 264 ? 11.313 11.153 16.698 1.00 79.56 264 GLY A C 1
ATOM 2055 O O . GLY A 1 264 ? 11.194 10.004 17.097 1.00 79.56 264 GLY A O 1
ATOM 2056 N N . CYS A 1 265 ? 11.164 11.481 15.414 1.00 89.06 265 CYS A N 1
ATOM 2057 C CA . CYS A 1 265 ? 10.819 10.533 14.361 1.00 89.06 265 CYS A CA 1
ATOM 2058 C C . CYS A 1 265 ? 11.927 9.536 14.011 1.00 89.06 265 CYS A C 1
ATOM 2060 O O . CYS A 1 265 ? 11.629 8.502 13.430 1.00 89.06 265 CYS A O 1
ATOM 2062 N N . ARG A 1 266 ? 13.200 9.832 14.301 1.00 86.00 266 ARG A N 1
ATOM 2063 C CA . ARG A 1 266 ? 14.317 8.927 13.967 1.00 86.00 266 ARG A CA 1
ATOM 2064 C C . ARG A 1 266 ? 14.598 7.884 15.063 1.00 86.00 266 ARG A C 1
ATOM 2066 O O . ARG A 1 266 ? 15.416 7.001 14.844 1.00 86.00 266 ARG A O 1
ATOM 2073 N N . GLN A 1 267 ? 13.955 8.006 16.229 1.00 69.31 267 GLN A N 1
ATOM 2074 C CA . GLN A 1 267 ? 14.133 7.116 17.387 1.00 69.31 267 GLN A CA 1
ATOM 2075 C C . GLN A 1 267 ? 13.284 5.843 17.313 1.00 69.31 267 GLN A C 1
ATOM 2077 O O . GLN A 1 267 ? 12.202 5.862 16.687 1.00 69.31 267 GLN A O 1
#

Sequence (267 aa):
NAEAGNDPRHYDGAFALNNPENPFLDWSQIFVSYCTGDVHMGTAEREYTREDGTRFTIAHRGWANSSAALEYLFSSFPAPEHVVVSGGSAGALSSPLFAALIARHYNEAQITHFAGGAGGYRLPAPAALWQQWGVFAAFPDWYNARGETPDTLTMPDLYRLAADAAPGVRFHLFDHAYDAVQEDFLRMLGYPADLLPGLDANVAELQAEIPLLRSYVSPGEFHTLLRYSELYSRSTNDVRAVDWVRSIINGETVDDVHCTAPAGCRQ

Nearest PDB structures (foldseek):
  7bci-assembly1_A  TM=6.758E-01  e=1.925E-06  Homo sapiens
  7bnb-assembly1_A  TM=6.841E-01  e=3.329E-06  Homo sapiens
  7ba1-assembly1_A  TM=6.537E-01  e=5.418E-06  Homo sapiens
  7bcf-assembly1_A  TM=6.464E-01  e=3.996E-06  Homo sapiens
  7bcd-assembly1_A  TM=6.169E-01  e=4.797E-06  Homo sapiens

Mean predicted aligned error: 3.64 Å